Protein AF-A0A515KP03-F1 (afdb_monomer_lite)

Secondary structure (DSSP, 8-state):
--S--------S--HHHHHHHHTTTS--S-TTS--PPPP-HHHHHHHHHHHHHHHH-S-TT-HHHHHHHHHHHHHHHHHHHHTTGGG---HHHHHHHHHHHH-TTS-HHHHHHHHHHHHHS--PPPHHHHHHHHT--HHHHHHTT--SS--SSS-HHHHHHHHHHHHHHHHHHHHHHHHHHS----HHHHHHHHHHT-HHHHTTS-HHHHHHHHHHHHHHTT-

Sequence (223 aa):
MSDASRQAWVSPLDPRVIRARKRIRNRHRGRDGSALPPFDRVYVRLCEIETVLRDHAPFVSDDIISKRVAKVVAHHYRILAAKKYLGITDTLSALAGWCGRWTPNLSMDCVRSIAVDCDRVPVDYSDDKVADELRLTYEVRTRLGIKCIGACDMTKADRLEQSAIKKKARDRDYAEKQRRKKEQLSRADYLKKVASLKPWIDEGISERTWRRRKRNAKILAAG

Foldseek 3Di:
DDPPPPPPPPPPLPLVVLVVVVVPPPDQADPVRDGDPDDDLLSNVLSVLVLLLVVCPVVAPDPQLLLLLLLSNLLSLVVCLVVCHPVRPASLVNSVSVCVPRHVVDDSVSSVVSNVVCVVDPDDDQLQNSQVSSQAAPVNCVVSVPDSHHHPPDDPVVVVVVVVVVVVVVVVVVVVVVVVVPDPQDPVRVVVVVCVVCVCVVVVHDPVVVVVVVVVVVVVVVD

Radius of gyration: 29.34 Å; chains: 1; bounding box: 57×41×91 Å

pLDDT: mean 81.49, std 18.23, range [29.08, 97.44]

Structure (mmCIF, N/CA/C/O backbone):
data_AF-A0A515KP03-F1
#
_entry.id   AF-A0A515KP03-F1
#
loop_
_atom_site.group_PDB
_atom_site.id
_atom_site.type_symbol
_atom_site.label_atom_id
_atom_site.label_alt_id
_atom_site.label_comp_id
_atom_site.label_asym_id
_atom_site.label_entity_id
_atom_site.label_seq_id
_atom_site.pdbx_PDB_ins_code
_atom_site.Cartn_x
_atom_site.Cartn_y
_atom_site.Cartn_z
_atom_site.occupancy
_atom_site.B_iso_or_equiv
_atom_site.auth_seq_id
_atom_site.auth_comp_id
_atom_site.auth_asym_id
_atom_site.auth_atom_id
_atom_site.pdbx_PDB_model_num
ATOM 1 N N . MET A 1 1 ? 10.624 -26.343 -30.292 1.00 35.94 1 MET A N 1
ATOM 2 C CA . MET A 1 1 ? 11.240 -25.271 -29.478 1.00 35.94 1 MET A CA 1
ATOM 3 C C . MET A 1 1 ? 11.098 -25.679 -28.025 1.00 35.94 1 MET A C 1
ATOM 5 O O . MET A 1 1 ? 9.994 -25.995 -27.607 1.00 35.94 1 MET A O 1
ATOM 9 N N . SER A 1 2 ? 12.229 -25.848 -27.350 1.00 31.70 2 SER A N 1
ATOM 10 C CA . SER A 1 2 ? 12.399 -26.611 -26.112 1.00 31.70 2 SER A CA 1
ATOM 11 C C . SER A 1 2 ? 11.760 -25.960 -24.881 1.00 31.70 2 SER A C 1
ATOM 13 O O . SER A 1 2 ? 11.824 -24.750 -24.676 1.00 31.70 2 SER A O 1
ATOM 15 N N . ASP A 1 3 ? 11.187 -26.824 -24.046 1.00 32.81 3 ASP A N 1
ATOM 16 C CA . ASP A 1 3 ? 10.506 -26.593 -22.767 1.00 32.81 3 ASP A CA 1
ATOM 17 C C . ASP A 1 3 ? 11.497 -26.242 -21.630 1.00 32.81 3 ASP A C 1
ATOM 19 O O . ASP A 1 3 ? 11.529 -26.871 -20.577 1.00 32.81 3 ASP A O 1
ATOM 23 N N . ALA A 1 4 ? 12.381 -25.266 -21.876 1.00 29.08 4 ALA A N 1
ATOM 24 C CA . ALA A 1 4 ? 13.504 -24.922 -20.993 1.00 29.08 4 ALA A CA 1
ATOM 25 C C . ALA A 1 4 ? 13.402 -23.525 -20.342 1.00 29.08 4 ALA A C 1
ATOM 27 O O . ALA A 1 4 ? 14.245 -23.164 -19.524 1.00 29.08 4 ALA A O 1
ATOM 28 N N . SER A 1 5 ? 12.361 -22.740 -20.638 1.00 35.03 5 SER A N 1
ATOM 29 C CA . SER A 1 5 ? 12.236 -21.347 -20.157 1.00 35.03 5 SER A CA 1
ATOM 30 C C . SER A 1 5 ? 11.416 -21.187 -18.869 1.00 35.03 5 SER A C 1
ATOM 32 O O . SER A 1 5 ? 11.191 -20.069 -18.414 1.00 35.03 5 SER A O 1
ATOM 34 N N . ARG A 1 6 ? 10.947 -22.285 -18.263 1.00 32.81 6 ARG A N 1
ATOM 35 C CA . ARG A 1 6 ? 10.162 -22.282 -17.014 1.00 32.81 6 ARG A CA 1
ATOM 36 C C . ARG A 1 6 ? 11.010 -22.643 -15.793 1.00 32.81 6 ARG A C 1
ATOM 38 O O . ARG A 1 6 ? 10.551 -23.377 -14.920 1.00 32.81 6 ARG A O 1
ATOM 45 N N . GLN A 1 7 ? 12.232 -22.121 -15.685 1.00 31.34 7 GLN A N 1
ATOM 46 C CA . GLN A 1 7 ? 12.851 -22.039 -14.361 1.00 31.34 7 GLN A CA 1
ATOM 47 C C . GLN A 1 7 ? 11.981 -21.106 -13.521 1.00 31.34 7 GLN A C 1
ATOM 49 O O . GLN A 1 7 ? 11.961 -19.892 -13.706 1.00 31.34 7 GLN A O 1
ATOM 54 N N . ALA A 1 8 ? 11.159 -21.726 -12.675 1.00 35.09 8 ALA A N 1
ATOM 55 C CA . ALA A 1 8 ? 10.182 -21.072 -11.836 1.00 35.09 8 ALA A CA 1
ATOM 56 C C . ALA A 1 8 ? 10.907 -20.101 -10.906 1.00 35.09 8 ALA A C 1
ATOM 58 O O . ALA A 1 8 ? 11.424 -20.490 -9.860 1.00 35.09 8 ALA A O 1
ATOM 59 N N . TRP A 1 9 ? 10.930 -18.823 -11.279 1.00 38.09 9 TRP A N 1
ATOM 60 C CA . TRP A 1 9 ? 11.196 -17.766 -10.322 1.00 38.09 9 TRP A CA 1
ATOM 61 C C . TRP A 1 9 ? 10.080 -17.829 -9.276 1.00 38.09 9 TRP A C 1
ATOM 63 O O . TRP A 1 9 ? 8.955 -17.362 -9.484 1.00 38.09 9 TRP A O 1
ATOM 73 N N . VAL A 1 10 ? 10.366 -18.498 -8.158 1.00 42.34 10 VAL A N 1
ATOM 74 C CA . VAL A 1 10 ? 9.519 -18.468 -6.973 1.00 42.34 10 VAL A CA 1
ATOM 75 C C . VAL A 1 10 ? 9.629 -17.050 -6.455 1.00 42.34 10 VAL A C 1
ATOM 77 O O . VAL A 1 10 ? 10.638 -16.686 -5.854 1.00 42.34 10 VAL A O 1
ATOM 80 N N . SER A 1 11 ? 8.613 -16.232 -6.740 1.00 45.31 11 SER A N 1
ATOM 81 C CA . SER A 1 11 ? 8.574 -14.878 -6.201 1.00 45.31 11 SER A CA 1
ATOM 82 C C . SER A 1 11 ? 8.818 -14.957 -4.694 1.00 45.31 11 SER A C 1
ATOM 84 O O . SER A 1 11 ? 8.045 -15.628 -4.002 1.00 45.31 11 SER A O 1
ATOM 86 N N . PRO A 1 12 ? 9.829 -14.256 -4.149 1.00 46.09 12 PRO A N 1
ATOM 87 C CA . PRO A 1 12 ? 10.000 -14.134 -2.705 1.00 46.09 12 PRO A CA 1
ATOM 88 C C . PRO A 1 12 ? 8.819 -13.375 -2.051 1.00 46.09 12 PRO A C 1
ATOM 90 O O . PRO A 1 12 ? 8.793 -13.155 -0.836 1.00 46.09 12 PRO A O 1
ATOM 93 N N . LEU A 1 13 ? 7.828 -12.959 -2.853 1.00 54.72 13 LEU A N 1
ATOM 94 C CA . LEU A 1 13 ? 6.611 -12.238 -2.502 1.00 54.72 13 LEU A CA 1
ATOM 95 C C . LEU A 1 13 ? 5.389 -13.184 -2.542 1.00 54.72 13 LEU A C 1
ATOM 97 O O . LEU A 1 13 ? 4.469 -13.015 -3.338 1.00 54.72 13 LEU A O 1
ATOM 101 N N . ASP A 1 14 ? 5.351 -14.215 -1.690 1.00 50.22 14 ASP A N 1
ATOM 102 C CA . ASP A 1 14 ? 4.166 -15.084 -1.572 1.00 50.22 14 ASP A CA 1
ATOM 103 C C . ASP A 1 14 ? 2.938 -14.276 -1.055 1.00 50.22 14 ASP A C 1
ATOM 105 O O . ASP A 1 14 ? 2.978 -13.715 0.046 1.00 50.22 14 ASP A O 1
ATOM 109 N N . PRO A 1 15 ? 1.796 -14.240 -1.775 1.00 44.56 15 PRO A N 1
ATOM 110 C CA . PRO A 1 15 ? 0.541 -13.612 -1.331 1.00 44.56 15 PRO A CA 1
ATOM 111 C C . PRO A 1 15 ? 0.035 -14.052 0.052 1.00 44.56 15 PRO A C 1
ATOM 113 O O . PRO A 1 15 ? -0.659 -13.289 0.739 1.00 44.56 15 PRO A O 1
ATOM 116 N N . ARG A 1 16 ? 0.366 -15.273 0.485 1.00 40.50 16 ARG A N 1
ATOM 117 C CA . ARG A 1 16 ? 0.063 -15.792 1.829 1.00 40.50 16 ARG A CA 1
ATOM 118 C C . ARG A 1 16 ? 0.966 -15.148 2.879 1.00 40.50 16 ARG A C 1
ATOM 120 O O . ARG A 1 16 ? 0.472 -14.748 3.936 1.00 40.50 16 ARG A O 1
ATOM 127 N N . VAL A 1 17 ? 2.242 -14.943 2.555 1.00 46.56 17 VAL A N 1
ATOM 128 C CA . VAL A 1 17 ? 3.198 -14.172 3.361 1.00 46.56 17 VAL A CA 1
ATOM 129 C C . VAL A 1 17 ? 2.772 -12.703 3.439 1.00 46.56 17 VAL A C 1
ATOM 131 O O . VAL A 1 17 ? 2.823 -12.122 4.515 1.00 46.56 17 VAL A O 1
ATOM 134 N N . ILE A 1 18 ? 2.221 -12.121 2.371 1.00 46.53 18 ILE A N 1
ATOM 135 C CA . ILE A 1 18 ? 1.708 -10.737 2.348 1.00 46.53 18 ILE A CA 1
ATOM 136 C C . ILE A 1 18 ? 0.505 -10.558 3.286 1.00 46.53 18 ILE A C 1
ATOM 138 O O . ILE A 1 18 ? 0.475 -9.620 4.085 1.00 46.53 18 ILE A O 1
ATOM 142 N N . ARG A 1 19 ? -0.486 -11.462 3.252 1.00 43.59 19 ARG A N 1
ATOM 143 C CA . ARG A 1 19 ? -1.637 -11.422 4.181 1.00 43.59 19 ARG A CA 1
ATOM 144 C C . ARG A 1 19 ? -1.234 -11.705 5.629 1.00 43.59 19 ARG A C 1
ATOM 146 O O . ARG A 1 19 ? -1.766 -11.063 6.538 1.00 43.59 19 ARG A O 1
ATOM 153 N N . ALA A 1 20 ? -0.285 -12.617 5.847 1.00 41.62 20 ALA A N 1
ATOM 154 C CA . ALA A 1 20 ? 0.304 -12.855 7.160 1.00 41.62 20 ALA A CA 1
ATOM 155 C C . ALA A 1 20 ? 1.046 -11.607 7.666 1.00 41.62 20 ALA A C 1
ATOM 157 O O . ALA A 1 20 ? 0.824 -11.211 8.807 1.00 41.62 20 ALA A O 1
ATOM 158 N N . ARG A 1 21 ? 1.815 -10.929 6.797 1.00 44.72 21 ARG A N 1
ATOM 159 C CA . ARG A 1 21 ? 2.582 -9.711 7.097 1.00 44.72 21 ARG A CA 1
ATOM 160 C C . ARG A 1 21 ? 1.726 -8.458 7.290 1.00 44.72 21 ARG A C 1
ATOM 162 O O . ARG A 1 21 ? 1.992 -7.685 8.201 1.00 44.72 21 ARG A O 1
ATOM 169 N N . LYS A 1 22 ? 0.604 -8.313 6.575 1.00 45.50 22 LYS A N 1
ATOM 170 C CA . LYS A 1 22 ? -0.401 -7.248 6.804 1.00 45.50 22 LYS A CA 1
ATOM 171 C C . LYS A 1 22 ? -1.068 -7.314 8.194 1.00 45.50 22 LYS A C 1
ATOM 173 O O . LYS A 1 22 ? -1.607 -6.305 8.649 1.00 45.50 22 LYS A O 1
ATOM 178 N N . ARG A 1 23 ? -1.041 -8.469 8.881 1.00 42.66 23 ARG A N 1
ATOM 179 C CA . ARG A 1 23 ? -1.476 -8.630 10.291 1.00 42.66 23 ARG A CA 1
ATOM 180 C C . ARG A 1 23 ? -0.365 -8.312 11.311 1.00 42.66 23 ARG A C 1
ATOM 182 O O . ARG A 1 23 ? -0.656 -8.185 12.500 1.00 42.66 23 ARG A O 1
ATOM 189 N N . ILE A 1 24 ? 0.881 -8.136 10.868 1.00 43.97 24 ILE A N 1
ATOM 190 C CA . ILE A 1 24 ? 2.062 -7.820 11.684 1.00 43.97 24 ILE A CA 1
ATOM 191 C C . ILE A 1 24 ? 2.188 -6.303 11.846 1.00 43.97 24 ILE A C 1
ATOM 193 O O . ILE A 1 24 ? 3.115 -5.673 11.355 1.00 43.97 24 ILE A O 1
ATOM 197 N N . ARG A 1 25 ? 1.253 -5.682 12.559 1.00 44.66 25 ARG A N 1
ATOM 198 C CA . ARG A 1 25 ? 1.641 -4.485 13.320 1.00 44.66 25 ARG A CA 1
ATOM 199 C C . ARG A 1 25 ? 2.193 -4.878 14.699 1.00 44.66 25 ARG A C 1
ATOM 201 O O . ARG A 1 25 ? 2.933 -4.109 15.286 1.00 44.66 25 ARG A O 1
ATOM 208 N N . ASN A 1 26 ? 1.879 -6.099 15.167 1.00 40.72 26 ASN A N 1
ATOM 209 C CA . ASN A 1 26 ? 2.090 -6.542 16.554 1.00 40.72 26 ASN A CA 1
ATOM 210 C C . ASN A 1 26 ? 2.658 -7.982 16.711 1.00 40.72 26 ASN A C 1
ATOM 212 O O . ASN A 1 26 ? 2.584 -8.528 17.808 1.00 40.72 26 ASN A O 1
ATOM 216 N N . ARG A 1 27 ? 3.170 -8.657 15.663 1.00 48.47 27 ARG A N 1
ATOM 217 C CA . ARG A 1 27 ? 3.703 -10.038 15.791 1.00 48.47 27 ARG A CA 1
ATOM 218 C C . ARG A 1 27 ? 5.212 -10.089 15.562 1.00 48.47 27 ARG A C 1
ATOM 220 O O . ARG A 1 27 ? 5.662 -10.003 14.434 1.00 48.47 27 ARG A O 1
ATOM 227 N N . HIS A 1 28 ? 5.979 -10.305 16.624 1.00 48.88 28 HIS A N 1
ATOM 228 C CA . HIS A 1 28 ? 7.442 -10.416 16.560 1.00 48.88 28 HIS A CA 1
ATOM 229 C C . HIS A 1 28 ? 7.940 -11.788 16.058 1.00 48.88 28 HIS A C 1
ATOM 231 O O . HIS A 1 28 ? 9.140 -11.969 15.887 1.00 48.88 28 HIS A O 1
ATOM 237 N N . ARG A 1 29 ? 7.044 -12.765 15.830 1.00 51.94 29 ARG A N 1
ATOM 238 C CA . ARG A 1 29 ? 7.405 -14.138 15.436 1.00 51.94 29 ARG A CA 1
ATOM 239 C C . ARG A 1 29 ? 6.440 -14.750 14.420 1.00 51.94 29 ARG A C 1
ATOM 241 O O . ARG A 1 29 ? 5.227 -14.517 14.482 1.00 51.94 29 ARG A O 1
ATOM 248 N N . GLY A 1 30 ? 7.012 -15.519 13.493 1.00 54.03 30 GLY A N 1
ATOM 249 C CA . GLY A 1 30 ? 6.340 -16.373 12.519 1.00 54.03 30 GLY A CA 1
ATOM 250 C C . GLY A 1 30 ? 5.578 -17.517 13.182 1.00 54.03 30 GLY A C 1
ATOM 251 O O . GLY A 1 30 ? 5.639 -17.715 14.394 1.00 54.03 30 GLY A O 1
ATOM 252 N N . ARG A 1 31 ? 4.816 -18.271 12.383 1.00 54.59 31 ARG A N 1
ATOM 253 C CA . ARG A 1 31 ? 4.053 -19.440 12.865 1.00 54.59 31 ARG A CA 1
ATOM 254 C C . ARG A 1 31 ? 4.970 -20.582 13.329 1.00 54.59 31 ARG A C 1
ATOM 256 O O . ARG A 1 31 ? 4.569 -21.385 14.154 1.00 54.59 31 ARG A O 1
ATOM 263 N N . ASP A 1 32 ? 6.179 -20.594 12.792 1.00 61.59 32 ASP A N 1
ATOM 264 C CA . ASP A 1 32 ? 7.335 -21.446 13.070 1.00 61.59 32 ASP A CA 1
ATOM 265 C C . ASP A 1 32 ? 8.271 -20.861 14.149 1.00 61.59 32 ASP A C 1
ATOM 267 O O . ASP A 1 32 ? 9.318 -21.427 14.435 1.00 61.59 32 ASP A O 1
ATOM 271 N N . GLY A 1 33 ? 7.933 -19.706 14.734 1.00 58.56 33 GLY A N 1
ATOM 272 C CA . GLY A 1 33 ? 8.787 -19.020 15.702 1.00 58.56 33 GLY A CA 1
ATOM 273 C C . GLY A 1 33 ? 9.947 -18.226 15.091 1.00 58.56 33 GLY A C 1
ATOM 274 O O . GLY A 1 33 ? 10.646 -17.547 15.847 1.00 58.56 33 GLY A O 1
ATOM 275 N N . SER A 1 34 ? 10.124 -18.236 13.762 1.00 61.06 34 SER A N 1
ATOM 276 C CA . SER A 1 34 ? 11.175 -17.461 13.093 1.00 61.06 34 SER A CA 1
ATOM 277 C C . SER A 1 34 ? 10.939 -15.955 13.242 1.00 61.06 34 SER A C 1
ATOM 279 O O . SER A 1 34 ? 9.799 -15.481 13.341 1.00 61.06 34 SER A O 1
ATOM 281 N N . ALA A 1 35 ? 12.021 -15.174 13.292 1.00 57.31 35 ALA A N 1
ATOM 282 C CA . ALA A 1 35 ? 11.922 -13.721 13.278 1.00 57.31 35 ALA A CA 1
ATOM 283 C C . ALA A 1 35 ? 11.345 -13.285 11.925 1.00 57.31 35 ALA A C 1
ATOM 285 O O . ALA A 1 35 ? 11.949 -13.502 10.875 1.00 57.31 35 ALA A O 1
ATOM 286 N N . LEU A 1 36 ? 10.153 -12.683 11.937 1.00 57.75 36 LEU A N 1
ATOM 287 C CA . LEU A 1 36 ? 9.602 -12.098 10.719 1.00 57.75 36 LEU A CA 1
ATOM 288 C C . LEU A 1 36 ? 10.449 -10.873 10.364 1.00 57.75 36 LEU A C 1
ATOM 290 O O . LEU A 1 36 ? 10.777 -10.095 11.264 1.00 57.75 36 LEU A O 1
ATOM 294 N N . PRO A 1 37 ? 10.802 -10.676 9.083 1.00 58.50 37 PRO A N 1
ATOM 295 C CA . PRO A 1 37 ? 11.562 -9.501 8.699 1.00 58.50 37 PRO A CA 1
ATOM 296 C C . PRO A 1 37 ? 10.773 -8.235 9.066 1.00 58.50 37 PRO A C 1
ATOM 298 O O . PRO A 1 37 ? 9.534 -8.244 9.005 1.00 58.50 37 PRO A O 1
ATOM 301 N N . PRO A 1 38 ? 11.471 -7.155 9.465 1.00 67.50 38 PRO A N 1
ATOM 302 C CA 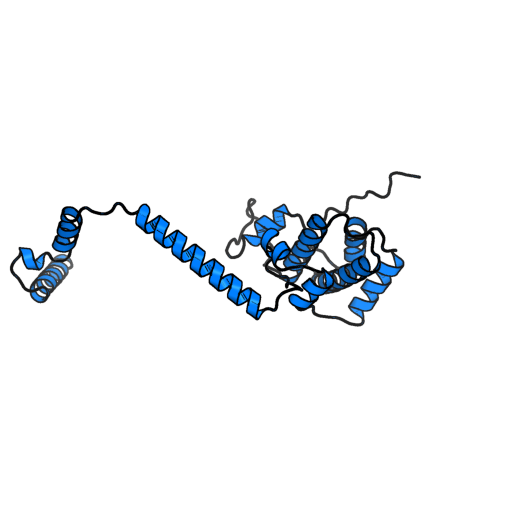. PRO A 1 38 ? 10.832 -5.920 9.892 1.00 67.50 38 PRO A CA 1
ATOM 303 C C . PRO A 1 38 ? 9.932 -5.373 8.784 1.00 67.50 38 PRO A C 1
ATOM 305 O O . PRO A 1 38 ? 10.176 -5.595 7.592 1.00 67.50 38 PRO A O 1
ATOM 308 N N . PHE A 1 39 ? 8.875 -4.663 9.191 1.00 73.00 39 PHE A N 1
ATOM 309 C CA . PHE A 1 39 ? 7.971 -3.999 8.260 1.00 73.00 39 PHE A CA 1
ATOM 310 C C . PHE A 1 39 ? 8.771 -3.062 7.350 1.00 73.00 39 PHE A C 1
ATOM 312 O O . PHE A 1 39 ? 9.342 -2.077 7.813 1.00 73.00 39 PHE A O 1
ATOM 319 N N . ASP A 1 40 ? 8.773 -3.359 6.054 1.00 83.88 40 ASP A N 1
ATOM 320 C CA . ASP A 1 40 ? 9.339 -2.491 5.032 1.00 83.88 40 ASP A CA 1
ATOM 321 C C . ASP A 1 40 ? 8.226 -2.065 4.069 1.00 83.88 40 ASP A C 1
ATOM 323 O O . ASP A 1 40 ? 7.560 -2.886 3.428 1.00 83.88 40 ASP A O 1
ATOM 327 N N . ARG A 1 41 ? 7.997 -0.752 3.987 1.00 86.38 41 ARG A N 1
ATOM 328 C CA . ARG A 1 41 ? 6.941 -0.172 3.152 1.00 86.38 41 ARG A CA 1
ATOM 329 C C . ARG A 1 41 ? 7.165 -0.443 1.663 1.00 86.38 41 ARG A C 1
ATOM 331 O O . ARG A 1 41 ? 6.187 -0.659 0.955 1.00 86.38 41 ARG A O 1
ATOM 338 N N . VAL A 1 42 ? 8.413 -0.438 1.193 1.00 90.25 42 VAL A N 1
ATOM 339 C CA . VAL A 1 42 ? 8.774 -0.682 -0.214 1.00 90.25 42 VAL A CA 1
ATOM 340 C C . VAL A 1 42 ? 8.435 -2.122 -0.581 1.00 90.25 42 VAL A C 1
ATOM 342 O O . VAL A 1 42 ? 7.780 -2.359 -1.595 1.00 90.25 42 VAL A O 1
ATOM 345 N N . TYR A 1 43 ? 8.768 -3.068 0.301 1.00 87.38 43 TYR A N 1
ATOM 346 C CA . TYR A 1 43 ? 8.366 -4.466 0.146 1.00 87.38 43 TYR A CA 1
ATOM 347 C C . TYR A 1 43 ? 6.840 -4.621 0.090 1.00 87.38 43 TYR A C 1
ATOM 349 O O . TYR A 1 43 ? 6.307 -5.268 -0.812 1.00 87.38 43 TYR A O 1
ATOM 357 N N . VAL A 1 44 ? 6.111 -4.001 1.027 1.00 87.94 44 VAL A N 1
ATOM 358 C CA . VAL A 1 44 ? 4.640 -4.073 1.050 1.00 8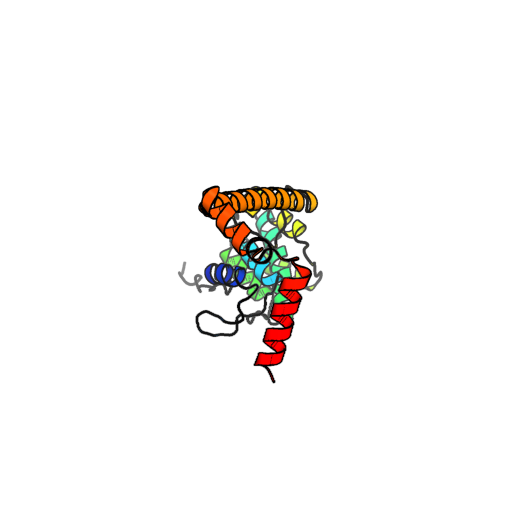7.94 44 VAL A CA 1
ATOM 359 C C . VAL A 1 44 ? 4.026 -3.447 -0.203 1.00 87.94 44 VAL A C 1
ATOM 361 O O . VAL A 1 44 ? 3.065 -4.000 -0.732 1.00 87.94 44 VAL A O 1
ATOM 364 N N . ARG A 1 45 ? 4.580 -2.344 -0.716 1.00 92.06 45 ARG A N 1
ATOM 365 C CA . ARG A 1 45 ? 4.127 -1.743 -1.976 1.00 92.06 45 ARG A CA 1
ATOM 366 C C . ARG A 1 45 ? 4.332 -2.677 -3.167 1.00 92.06 45 ARG A C 1
ATOM 368 O O . ARG A 1 45 ? 3.378 -2.857 -3.910 1.00 92.06 45 ARG A O 1
ATOM 375 N N . LEU A 1 46 ? 5.489 -3.331 -3.316 1.00 91.75 46 LEU A N 1
ATOM 376 C CA . LEU A 1 46 ? 5.706 -4.335 -4.377 1.00 91.75 46 LEU A CA 1
ATOM 377 C C . LEU A 1 46 ? 4.653 -5.447 -4.335 1.00 91.75 46 LEU A C 1
ATOM 379 O O . LEU A 1 46 ? 4.060 -5.808 -5.346 1.00 91.75 46 LEU A O 1
ATOM 383 N N . CYS A 1 47 ? 4.357 -5.930 -3.135 1.00 89.12 47 CYS A N 1
ATOM 384 C CA . CYS A 1 47 ? 3.328 -6.934 -2.902 1.00 89.12 47 CYS A CA 1
ATOM 385 C C . CYS A 1 47 ? 1.916 -6.451 -3.288 1.00 89.12 47 CYS A C 1
ATOM 387 O O . CYS A 1 47 ? 1.087 -7.221 -3.781 1.00 89.12 47 CYS A O 1
ATOM 389 N N . GLU A 1 48 ? 1.612 -5.177 -3.033 1.00 92.56 48 GLU A N 1
ATOM 390 C CA . GLU A 1 48 ? 0.351 -4.557 -3.441 1.00 92.56 48 GLU A CA 1
ATOM 391 C C . GLU A 1 48 ? 0.296 -4.323 -4.956 1.00 92.56 48 GLU A C 1
ATOM 393 O O . GLU A 1 48 ? -0.743 -4.618 -5.537 1.00 92.56 48 GLU A O 1
ATOM 398 N N . ILE A 1 49 ? 1.399 -3.924 -5.602 1.00 93.19 49 ILE A N 1
ATOM 399 C CA . ILE A 1 49 ? 1.522 -3.843 -7.069 1.00 93.19 49 ILE A CA 1
ATOM 400 C C . ILE A 1 49 ? 1.181 -5.201 -7.696 1.00 93.19 49 ILE A C 1
ATOM 402 O O . ILE A 1 49 ? 0.288 -5.283 -8.533 1.00 93.19 49 ILE A O 1
ATOM 406 N N . GLU A 1 50 ? 1.803 -6.291 -7.238 1.00 91.25 50 GLU A N 1
ATOM 407 C CA . GLU A 1 50 ? 1.486 -7.640 -7.732 1.00 91.25 50 GLU A CA 1
ATOM 408 C C . GLU A 1 50 ? 0.022 -8.039 -7.492 1.00 91.25 50 GLU A C 1
ATOM 410 O O . GLU A 1 50 ? -0.565 -8.800 -8.261 1.00 91.25 50 GLU A O 1
ATOM 415 N N . THR A 1 51 ? -0.586 -7.550 -6.407 1.00 90.94 51 THR A N 1
ATOM 416 C CA . THR A 1 51 ? -2.006 -7.797 -6.124 1.00 90.94 51 THR A CA 1
ATOM 417 C C . THR A 1 51 ? -2.899 -7.084 -7.138 1.00 90.94 51 THR A C 1
ATOM 419 O O . THR A 1 51 ? -3.848 -7.699 -7.616 1.00 90.94 51 THR A O 1
ATOM 422 N N . VAL A 1 52 ? -2.576 -5.836 -7.492 1.00 90.38 52 VAL A N 1
ATOM 423 C CA . VAL A 1 52 ? -3.271 -5.070 -8.542 1.00 90.38 52 VAL A CA 1
ATOM 424 C C . VAL A 1 52 ? -3.128 -5.760 -9.895 1.00 90.38 52 VAL A C 1
ATOM 426 O O . VAL A 1 52 ? -4.124 -6.012 -10.563 1.00 90.38 52 VAL A O 1
ATOM 429 N N . LEU A 1 53 ? -1.910 -6.149 -10.275 1.00 88.31 53 LEU A N 1
ATOM 430 C CA . LEU A 1 53 ? -1.668 -6.803 -11.564 1.00 88.31 53 LEU A CA 1
ATOM 431 C C . LEU A 1 53 ? -2.388 -8.148 -11.691 1.00 88.31 53 LEU A C 1
ATOM 433 O O . LEU A 1 53 ? -2.848 -8.496 -12.774 1.00 88.31 53 LEU A O 1
ATOM 437 N N . ARG A 1 54 ? -2.530 -8.895 -10.589 1.00 87.62 54 ARG A N 1
ATOM 438 C CA . ARG A 1 54 ? -3.306 -10.142 -10.574 1.00 87.62 54 ARG A CA 1
ATOM 439 C C . ARG A 1 54 ? -4.798 -9.909 -10.812 1.00 87.62 54 ARG A C 1
ATOM 441 O O . ARG A 1 54 ? -5.423 -10.737 -11.459 1.00 87.62 54 ARG A O 1
ATOM 448 N N . ASP A 1 55 ? -5.351 -8.831 -10.263 1.00 86.25 55 ASP A N 1
ATOM 449 C CA . ASP A 1 55 ? -6.763 -8.458 -10.427 1.00 86.25 55 ASP A CA 1
ATOM 450 C C . ASP A 1 55 ? -7.061 -7.946 -11.841 1.00 86.25 55 ASP A C 1
ATOM 452 O O . ASP A 1 55 ? -8.136 -8.187 -12.376 1.00 86.25 55 ASP A O 1
ATOM 456 N N . HIS A 1 56 ? -6.090 -7.279 -12.462 1.00 78.88 56 HIS A N 1
ATOM 457 C CA . HIS A 1 56 ? -6.227 -6.723 -13.802 1.00 78.88 56 HIS A CA 1
ATOM 458 C C . HIS A 1 56 ? -5.867 -7.701 -14.937 1.00 78.88 56 HIS A C 1
ATOM 460 O O . HIS A 1 56 ? -6.049 -7.364 -16.103 1.00 78.88 56 HIS A O 1
ATOM 466 N N . ALA A 1 57 ? -5.363 -8.904 -14.638 1.00 68.62 57 ALA A N 1
ATOM 467 C CA . ALA A 1 57 ? -4.920 -9.866 -15.646 1.00 68.62 57 ALA A CA 1
ATOM 468 C C . ALA A 1 57 ? -6.061 -10.329 -16.594 1.00 68.62 57 ALA A C 1
ATOM 470 O O . ALA A 1 57 ? -7.122 -10.714 -16.101 1.00 68.62 57 ALA A O 1
ATOM 471 N N . PRO A 1 58 ? -5.837 -10.364 -17.928 1.00 59.12 58 PRO A N 1
ATOM 472 C CA . PRO A 1 58 ? -4.575 -10.087 -18.615 1.00 59.12 58 PRO A CA 1
ATOM 473 C C . PRO A 1 58 ? -4.469 -8.603 -19.022 1.00 59.12 58 PRO A C 1
ATOM 475 O O . PRO A 1 58 ? -4.810 -8.226 -20.135 1.00 59.12 58 PRO A O 1
ATOM 478 N N . PHE A 1 59 ? -3.962 -7.747 -18.129 1.00 52.81 59 PHE A N 1
ATOM 479 C CA . PHE A 1 59 ? -3.825 -6.300 -18.356 1.00 52.81 59 PHE A CA 1
ATOM 480 C C . PHE A 1 59 ? -2.688 -5.931 -19.315 1.00 52.81 59 PHE A C 1
ATOM 482 O O . PHE A 1 59 ? -2.558 -4.782 -19.724 1.00 52.81 59 PHE A O 1
ATOM 489 N N . VAL A 1 60 ? -1.789 -6.871 -19.600 1.00 58.03 60 VAL A N 1
ATOM 490 C CA . VAL A 1 60 ? -0.422 -6.539 -20.006 1.00 58.03 60 VAL A CA 1
ATOM 491 C C . VAL A 1 60 ? -0.150 -6.958 -21.449 1.00 58.03 60 VAL A C 1
ATOM 493 O O . VAL A 1 60 ? 0.798 -7.678 -21.742 1.00 58.03 60 VAL A O 1
ATOM 496 N N . SER A 1 61 ? -1.024 -6.523 -22.358 1.00 61.53 61 SER A N 1
ATOM 497 C CA . SER A 1 61 ? -0.721 -6.471 -23.795 1.00 61.53 61 SER A CA 1
ATOM 498 C C . SER A 1 61 ? -0.279 -5.073 -24.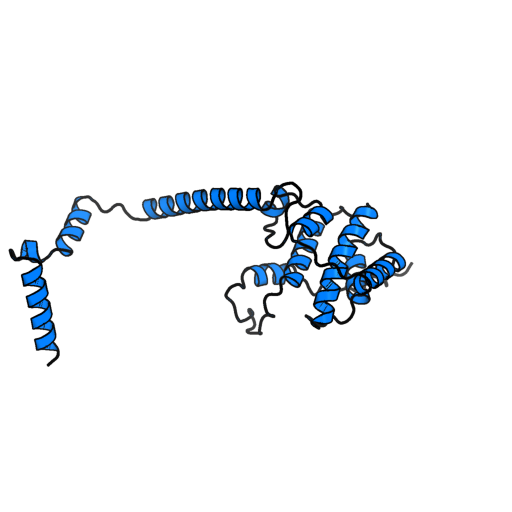249 1.00 61.53 61 SER A C 1
ATOM 500 O O . SER A 1 61 ? 0.144 -4.917 -25.387 1.00 61.53 61 SER A O 1
ATOM 502 N N . ASP A 1 62 ? -0.393 -4.053 -23.388 1.00 78.00 62 ASP A N 1
ATOM 503 C CA . ASP A 1 62 ? 0.032 -2.682 -23.686 1.00 78.00 62 ASP A CA 1
ATOM 504 C C . ASP A 1 62 ? 1.457 -2.433 -23.171 1.00 78.00 62 ASP A C 1
ATOM 506 O O . ASP A 1 62 ? 1.713 -2.340 -21.961 1.00 78.00 62 ASP A O 1
ATOM 510 N N . ASP A 1 63 ? 2.394 -2.293 -24.104 1.00 81.00 63 ASP A N 1
ATOM 511 C CA . ASP A 1 63 ? 3.801 -1.996 -23.838 1.00 81.00 63 ASP A CA 1
ATOM 512 C C . ASP A 1 63 ? 4.002 -0.706 -23.035 1.00 81.00 63 ASP A C 1
ATOM 514 O O . ASP A 1 63 ? 4.938 -0.622 -22.235 1.00 81.00 63 ASP A O 1
ATOM 518 N N . ILE A 1 64 ? 3.140 0.303 -23.192 1.00 85.50 64 ILE A N 1
ATOM 519 C CA . ILE A 1 64 ? 3.270 1.577 -22.476 1.00 85.50 64 ILE A CA 1
ATOM 520 C C . ILE A 1 64 ? 2.996 1.363 -20.989 1.00 85.50 64 ILE A C 1
ATOM 522 O O . ILE A 1 64 ? 3.800 1.770 -20.147 1.00 85.50 64 ILE A O 1
ATOM 526 N N . ILE A 1 65 ? 1.887 0.701 -20.652 1.00 86.81 65 ILE A N 1
ATOM 527 C CA . ILE A 1 65 ? 1.534 0.402 -19.257 1.00 86.81 65 ILE A CA 1
ATOM 528 C C . ILE A 1 65 ? 2.593 -0.515 -18.642 1.00 86.81 65 ILE A C 1
ATOM 530 O O . ILE A 1 65 ? 3.077 -0.254 -17.541 1.00 86.81 65 ILE A O 1
ATOM 534 N N . SER A 1 66 ? 3.025 -1.529 -19.390 1.00 89.88 66 SER A N 1
ATOM 535 C CA . SER A 1 66 ? 4.071 -2.465 -18.974 1.00 89.88 66 SER A CA 1
ATOM 536 C C . SER A 1 66 ? 5.357 -1.737 -18.578 1.00 89.88 66 SER A C 1
ATOM 538 O O . SER A 1 66 ? 5.873 -1.940 -17.479 1.00 89.88 66 SER A O 1
ATOM 540 N N . LYS A 1 67 ? 5.839 -0.816 -19.428 1.00 93.50 67 LYS A N 1
ATOM 541 C CA . LYS A 1 67 ? 7.033 0.002 -19.153 1.00 93.50 67 LYS A CA 1
ATOM 542 C C . LYS A 1 67 ? 6.846 0.903 -17.935 1.00 93.50 67 LYS A C 1
ATOM 544 O O . LYS A 1 67 ? 7.768 1.035 -17.132 1.00 93.50 67 LYS A O 1
ATOM 549 N N . ARG A 1 68 ? 5.675 1.530 -17.786 1.00 93.19 68 ARG A N 1
ATOM 550 C CA . ARG A 1 68 ? 5.358 2.411 -16.648 1.00 93.19 68 ARG A CA 1
ATOM 551 C C . ARG A 1 68 ? 5.414 1.652 -15.324 1.00 93.19 68 ARG A C 1
ATOM 553 O O . ARG A 1 68 ? 6.115 2.073 -14.405 1.00 93.19 68 ARG A O 1
ATOM 560 N N . VAL A 1 69 ? 4.764 0.491 -15.248 1.00 93.06 69 VAL A N 1
ATOM 561 C CA . VAL A 1 69 ? 4.770 -0.342 -14.037 1.00 93.06 69 VAL A CA 1
ATOM 562 C C . VAL A 1 69 ? 6.160 -0.921 -13.763 1.00 93.06 69 VAL A C 1
ATOM 564 O O . VAL A 1 69 ? 6.620 -0.870 -12.621 1.00 93.06 69 VAL A O 1
ATOM 567 N N . ALA A 1 70 ? 6.868 -1.399 -14.792 1.00 95.06 70 ALA A N 1
ATOM 568 C CA . ALA A 1 70 ? 8.231 -1.908 -14.647 1.00 95.06 70 ALA A CA 1
ATOM 569 C C . ALA A 1 70 ? 9.190 -0.842 -14.087 1.00 95.06 70 ALA A C 1
ATOM 571 O O . ALA A 1 70 ? 9.976 -1.148 -13.193 1.00 95.06 70 ALA A O 1
ATOM 572 N N . LYS A 1 71 ? 9.079 0.425 -14.519 1.00 96.44 71 LYS A N 1
ATOM 573 C CA . LYS A 1 71 ? 9.851 1.546 -13.947 1.00 96.44 71 LYS A CA 1
ATOM 574 C C . LYS A 1 71 ? 9.586 1.730 -12.456 1.00 96.44 71 LYS A C 1
ATOM 576 O O . LYS A 1 71 ? 10.528 1.823 -11.672 1.00 96.44 71 LYS A O 1
ATOM 581 N N . VAL A 1 72 ? 8.318 1.740 -12.039 1.00 96.25 72 VAL A N 1
ATOM 582 C CA . VAL A 1 72 ? 7.963 1.843 -10.613 1.00 96.25 72 VAL A CA 1
ATOM 583 C C . VAL A 1 72 ? 8.609 0.710 -9.821 1.00 96.25 72 VAL A C 1
ATOM 585 O O . VAL A 1 72 ? 9.248 0.954 -8.796 1.00 96.25 72 VAL A O 1
ATOM 588 N N . VAL A 1 73 ? 8.467 -0.525 -10.298 1.00 95.75 73 VAL A N 1
ATOM 589 C CA . VAL A 1 73 ? 9.001 -1.722 -9.639 1.00 95.75 73 VAL A CA 1
ATOM 590 C C . VAL A 1 73 ? 10.527 -1.690 -9.565 1.00 95.75 73 VAL A C 1
ATOM 592 O O . VAL A 1 73 ? 11.083 -1.984 -8.508 1.00 95.75 73 VAL A O 1
ATOM 595 N N . ALA A 1 74 ? 11.203 -1.250 -10.624 1.00 96.69 74 ALA A N 1
ATOM 596 C CA . ALA A 1 74 ? 12.654 -1.107 -10.669 1.00 96.69 74 ALA A CA 1
ATOM 597 C C . ALA A 1 74 ? 13.178 -0.159 -9.579 1.00 96.69 74 ALA A C 1
ATOM 599 O O . ALA A 1 74 ? 14.082 -0.524 -8.828 1.00 96.69 74 ALA A O 1
ATOM 600 N N . HIS A 1 75 ? 12.554 1.009 -9.391 1.00 96.62 75 HIS A N 1
ATOM 601 C CA . HIS A 1 75 ? 12.937 1.919 -8.305 1.00 96.62 75 HIS A CA 1
ATOM 602 C C . HIS A 1 75 ? 12.718 1.314 -6.912 1.00 96.62 75 HIS A C 1
ATOM 604 O O . HIS A 1 75 ? 13.519 1.557 -6.007 1.00 96.62 75 HIS A O 1
ATOM 610 N N . HIS A 1 76 ? 11.676 0.497 -6.731 1.00 94.94 76 HIS A N 1
ATOM 611 C CA . HIS A 1 76 ? 11.461 -0.224 -5.475 1.00 94.94 76 HIS A CA 1
ATOM 612 C C . HIS A 1 76 ? 12.533 -1.305 -5.266 1.00 94.94 76 HIS A C 1
ATOM 614 O O . HIS A 1 76 ? 13.084 -1.402 -4.168 1.00 94.94 76 HIS A O 1
ATOM 620 N N . TYR A 1 77 ? 12.885 -2.073 -6.302 1.00 93.81 77 TYR A N 1
ATOM 621 C CA . TYR A 1 77 ? 13.963 -3.060 -6.219 1.00 93.81 77 TYR A CA 1
ATOM 622 C C . TYR A 1 77 ? 15.316 -2.428 -5.931 1.00 93.81 77 TYR A C 1
ATOM 624 O O . TYR A 1 77 ? 16.020 -2.941 -5.070 1.00 93.81 77 TYR A O 1
ATOM 632 N N . ARG A 1 78 ? 15.635 -1.279 -6.530 1.00 94.75 78 ARG A N 1
ATOM 633 C CA . ARG A 1 78 ? 16.850 -0.517 -6.216 1.00 94.75 78 ARG A CA 1
ATOM 634 C C . ARG A 1 78 ? 16.945 -0.172 -4.729 1.00 94.75 78 ARG A C 1
ATOM 636 O O . ARG A 1 78 ? 17.992 -0.346 -4.109 1.00 94.75 78 ARG A O 1
ATOM 643 N N . ILE A 1 79 ? 15.842 0.283 -4.124 1.00 92.81 79 ILE A N 1
ATOM 644 C CA . ILE A 1 79 ? 15.804 0.584 -2.684 1.00 92.81 79 ILE A CA 1
ATOM 645 C C . ILE A 1 79 ? 16.008 -0.689 -1.849 1.00 92.81 79 ILE A C 1
ATOM 647 O O . ILE A 1 79 ? 16.706 -0.648 -0.837 1.00 92.81 79 ILE A O 1
ATOM 651 N N . LEU A 1 80 ? 15.420 -1.821 -2.248 1.00 89.94 80 LEU A N 1
ATOM 652 C CA . LEU A 1 80 ? 15.619 -3.094 -1.546 1.00 89.94 80 LEU A CA 1
ATOM 653 C C . LEU A 1 80 ? 17.041 -3.647 -1.723 1.00 89.94 80 LEU A C 1
ATOM 655 O O . LEU A 1 80 ? 17.602 -4.153 -0.751 1.00 89.94 80 LEU A O 1
ATOM 659 N N . ALA A 1 81 ? 17.636 -3.492 -2.907 1.00 89.25 81 ALA A N 1
ATOM 660 C CA . ALA A 1 81 ? 19.007 -3.887 -3.219 1.00 89.25 81 ALA A CA 1
ATOM 661 C C . ALA A 1 81 ? 20.019 -3.108 -2.371 1.00 89.25 81 ALA A C 1
ATOM 663 O O . ALA A 1 81 ? 20.879 -3.705 -1.725 1.00 89.25 81 ALA A O 1
ATOM 664 N N . ALA A 1 82 ? 19.844 -1.786 -2.256 1.00 90.06 82 ALA A N 1
ATOM 665 C CA . ALA A 1 82 ? 20.664 -0.944 -1.383 1.00 90.06 82 ALA A CA 1
ATOM 666 C C . ALA A 1 82 ? 20.598 -1.377 0.096 1.00 90.06 82 ALA A C 1
ATOM 668 O O . ALA A 1 82 ? 21.572 -1.245 0.833 1.00 90.06 82 ALA A O 1
ATOM 669 N N . LYS A 1 83 ? 19.462 -1.937 0.529 1.00 88.06 83 LYS A N 1
ATOM 670 C CA . LYS A 1 83 ? 19.269 -2.489 1.881 1.00 88.06 83 LYS A CA 1
ATOM 671 C C . LYS A 1 83 ? 19.716 -3.949 2.021 1.00 88.06 83 LYS A C 1
ATOM 673 O O . LYS A 1 83 ? 19.610 -4.492 3.120 1.00 88.06 83 LYS A O 1
ATOM 678 N N . LYS A 1 84 ? 20.139 -4.609 0.933 1.00 84.12 84 LYS A N 1
ATOM 679 C CA . LYS A 1 84 ? 20.354 -6.068 0.851 1.00 84.12 84 LYS A CA 1
ATOM 680 C C . LYS A 1 84 ? 19.156 -6.867 1.389 1.00 84.12 84 LYS A C 1
ATOM 682 O O . LYS A 1 84 ? 19.301 -7.914 2.022 1.00 84.12 84 LYS A O 1
ATOM 687 N N . TYR A 1 85 ? 17.948 -6.338 1.193 1.00 78.31 85 TYR A N 1
ATOM 688 C CA . TYR A 1 85 ? 16.734 -6.872 1.799 1.00 78.31 85 TYR A CA 1
ATOM 689 C C . TYR A 1 85 ? 16.292 -8.143 1.067 1.00 78.31 85 TYR A C 1
ATOM 691 O O . TYR A 1 85 ? 16.150 -8.141 -0.152 1.00 78.31 85 TYR A O 1
ATOM 699 N N . LEU A 1 86 ? 16.051 -9.229 1.814 1.00 70.50 86 LEU A N 1
ATOM 700 C CA . LEU A 1 86 ? 15.644 -10.541 1.276 1.00 70.50 86 LEU A CA 1
ATOM 701 C C . LEU A 1 86 ? 16.585 -11.105 0.195 1.00 70.50 86 LEU A C 1
ATOM 703 O O . LEU A 1 86 ? 16.130 -11.770 -0.731 1.00 70.50 86 LEU A O 1
ATOM 707 N N . GLY A 1 87 ? 17.889 -10.835 0.300 1.00 77.25 87 GLY A N 1
ATOM 708 C CA . GLY A 1 87 ? 18.880 -11.342 -0.655 1.00 77.25 87 GLY A CA 1
ATOM 709 C C . GLY A 1 87 ? 18.839 -10.660 -2.024 1.00 77.25 87 GLY A C 1
ATOM 710 O O . GLY A 1 87 ? 19.531 -11.094 -2.938 1.00 77.25 87 GLY A O 1
ATOM 711 N N . ILE A 1 88 ? 18.058 -9.587 -2.172 1.00 81.00 88 ILE A N 1
ATOM 712 C CA . ILE A 1 88 ? 18.083 -8.750 -3.368 1.00 81.00 88 ILE A CA 1
ATOM 713 C C . ILE A 1 88 ? 19.370 -7.929 -3.322 1.00 81.00 88 ILE A C 1
ATOM 715 O O . ILE A 1 88 ? 19.580 -7.157 -2.387 1.00 81.00 88 ILE A O 1
ATOM 719 N N . THR A 1 89 ? 20.231 -8.120 -4.318 1.00 85.12 89 THR A N 1
ATOM 720 C CA . THR A 1 89 ? 21.538 -7.453 -4.431 1.00 85.12 89 THR A CA 1
ATOM 721 C C . THR A 1 89 ? 21.674 -6.621 -5.700 1.00 85.12 89 THR A C 1
ATOM 723 O O . THR A 1 89 ? 22.436 -5.660 -5.701 1.00 85.12 89 THR A O 1
ATOM 726 N N . ASP A 1 90 ? 20.922 -6.958 -6.748 1.00 89.25 90 ASP A N 1
ATOM 727 C CA . ASP A 1 90 ? 20.979 -6.319 -8.060 1.00 89.25 90 ASP A CA 1
ATOM 728 C C . ASP A 1 90 ? 19.568 -5.999 -8.577 1.00 89.25 90 ASP A C 1
ATOM 730 O O . ASP A 1 90 ? 18.678 -6.860 -8.593 1.00 89.25 90 ASP A O 1
ATOM 734 N N . THR A 1 91 ? 19.370 -4.748 -9.002 1.00 92.25 91 THR A N 1
ATOM 735 C CA . THR A 1 91 ? 18.098 -4.246 -9.538 1.00 92.25 91 THR A CA 1
ATOM 736 C C . THR A 1 91 ? 17.737 -4.952 -10.840 1.00 92.25 91 THR A C 1
ATOM 738 O O . THR A 1 91 ? 16.576 -5.320 -11.020 1.00 92.25 91 THR A O 1
ATOM 741 N N . LEU A 1 92 ? 18.709 -5.165 -11.738 1.00 93.94 92 LEU A N 1
ATOM 742 C CA . LEU A 1 92 ? 18.461 -5.741 -13.060 1.00 93.94 92 LEU A CA 1
ATOM 743 C C . LEU A 1 92 ? 17.970 -7.184 -12.953 1.00 93.94 92 LEU A C 1
ATOM 745 O O . LEU A 1 92 ? 16.922 -7.517 -13.502 1.00 93.94 92 LEU A O 1
ATOM 749 N N . SER A 1 93 ? 18.688 -8.024 -12.211 1.00 90.06 93 SER A N 1
ATOM 750 C CA . SER A 1 93 ? 18.337 -9.434 -12.019 1.00 90.06 93 SER A CA 1
ATOM 751 C C . SER A 1 93 ? 16.960 -9.592 -11.367 1.00 90.06 93 SER A C 1
ATOM 753 O O . SER A 1 93 ? 16.148 -10.409 -11.810 1.00 90.06 93 SER A O 1
ATOM 755 N N . ALA A 1 94 ? 16.659 -8.778 -10.348 1.00 90.50 94 ALA A N 1
ATOM 756 C CA . ALA A 1 94 ? 15.355 -8.789 -9.688 1.00 90.50 94 ALA A CA 1
ATOM 757 C C . ALA A 1 94 ? 14.226 -8.330 -10.625 1.00 90.50 94 ALA A C 1
ATOM 759 O O . ALA A 1 94 ? 13.175 -8.973 -10.693 1.00 90.50 94 ALA A O 1
ATOM 760 N N . LEU A 1 95 ? 14.450 -7.247 -11.376 1.00 94.44 95 LEU A N 1
ATOM 761 C CA . LEU A 1 95 ? 13.479 -6.714 -12.325 1.00 94.44 95 LEU A CA 1
ATOM 762 C C . LEU A 1 95 ? 13.231 -7.679 -13.489 1.00 94.44 95 LEU A C 1
ATOM 764 O O . LEU A 1 95 ? 12.082 -7.876 -13.863 1.00 94.44 95 LEU A O 1
ATOM 768 N N . ALA A 1 96 ? 14.270 -8.313 -14.034 1.00 92.88 96 ALA A N 1
ATOM 769 C CA . ALA A 1 96 ? 14.149 -9.278 -15.123 1.00 92.88 96 ALA A CA 1
ATOM 770 C C . ALA A 1 96 ? 13.279 -10.480 -14.731 1.00 92.88 96 ALA A C 1
ATOM 772 O O . ALA A 1 96 ? 12.354 -10.832 -15.466 1.00 92.88 96 ALA A O 1
ATOM 773 N N . GLY A 1 97 ? 13.511 -11.054 -13.544 1.00 90.19 97 GLY A N 1
ATOM 774 C CA . GLY A 1 97 ? 12.671 -12.132 -13.013 1.00 90.19 97 GLY A CA 1
ATOM 775 C C . GLY A 1 97 ? 11.216 -11.700 -12.809 1.00 90.19 97 GLY A C 1
ATOM 776 O O . GLY A 1 97 ? 10.287 -12.441 -13.135 1.00 90.19 97 GLY A O 1
ATOM 777 N N . TRP A 1 98 ? 11.004 -10.472 -12.331 1.00 92.44 98 TRP A N 1
ATOM 778 C CA . TRP A 1 98 ? 9.667 -9.915 -12.141 1.00 92.44 98 TRP A CA 1
ATOM 779 C C . TRP A 1 98 ? 8.936 -9.666 -13.472 1.00 92.44 98 TRP A C 1
ATOM 781 O O . TRP A 1 98 ? 7.792 -10.100 -13.638 1.00 92.44 98 TRP A O 1
ATOM 791 N N . CYS A 1 99 ? 9.600 -9.032 -14.443 1.00 92.19 99 CYS A N 1
ATOM 792 C CA . CYS A 1 99 ? 9.051 -8.739 -15.768 1.00 92.19 99 CYS A CA 1
ATOM 793 C C . CYS A 1 99 ? 8.719 -10.018 -16.537 1.00 92.19 99 CYS A C 1
ATOM 795 O O . CYS A 1 99 ? 7.654 -10.092 -17.142 1.00 92.19 99 CYS A O 1
ATOM 797 N N . GLY A 1 100 ? 9.554 -11.060 -16.449 1.00 89.56 100 GLY A N 1
ATOM 798 C CA . GLY A 1 100 ? 9.275 -12.350 -17.090 1.00 89.56 100 GLY A CA 1
ATOM 799 C C . GLY A 1 100 ? 7.951 -12.983 -16.644 1.00 89.56 100 GLY A C 1
ATOM 800 O O . GLY A 1 100 ? 7.339 -13.738 -17.396 1.00 89.56 100 GLY A O 1
ATOM 801 N N . ARG A 1 101 ? 7.473 -12.648 -15.439 1.00 86.75 101 ARG A N 1
ATOM 802 C CA . ARG A 1 101 ? 6.183 -13.111 -14.917 1.00 86.75 101 ARG A CA 1
ATOM 803 C C . ARG A 1 101 ? 5.030 -12.163 -15.231 1.00 86.75 101 ARG A C 1
ATOM 805 O O . ARG A 1 101 ? 3.943 -12.628 -15.564 1.00 86.75 101 ARG A O 1
ATOM 812 N N . TRP A 1 102 ? 5.232 -10.866 -15.019 1.00 87.75 102 TRP A N 1
ATOM 813 C CA . TRP A 1 102 ? 4.141 -9.886 -14.984 1.00 87.75 102 TRP A CA 1
ATOM 814 C C . TRP A 1 102 ? 4.017 -9.049 -16.254 1.00 87.75 102 TRP A C 1
ATOM 816 O O . TRP A 1 102 ? 2.921 -8.597 -16.563 1.00 87.75 102 TRP A O 1
ATOM 826 N N . THR A 1 103 ? 5.111 -8.855 -16.985 1.00 89.06 103 THR A N 1
ATOM 827 C CA . THR A 1 103 ? 5.173 -8.066 -18.221 1.00 89.06 103 THR A CA 1
ATOM 828 C C . THR A 1 103 ? 6.030 -8.782 -19.277 1.00 89.06 103 THR A C 1
ATOM 830 O O . THR A 1 103 ? 7.075 -8.261 -19.684 1.00 89.06 103 THR A O 1
ATOM 833 N N . PRO A 1 104 ? 5.643 -10.003 -19.699 1.00 88.88 104 PRO A N 1
ATOM 834 C CA . PRO A 1 104 ? 6.456 -10.832 -20.595 1.00 88.88 104 PRO A CA 1
ATOM 835 C C . PRO A 1 104 ? 6.590 -10.252 -22.013 1.00 88.88 104 PRO A C 1
ATOM 837 O O . PRO A 1 104 ? 7.431 -10.702 -22.783 1.00 88.88 104 PRO A O 1
ATOM 840 N N . ASN A 1 105 ? 5.778 -9.251 -22.355 1.00 88.31 105 ASN A N 1
ATOM 841 C CA . ASN A 1 105 ? 5.868 -8.472 -23.587 1.00 88.31 105 ASN A CA 1
ATOM 842 C C . ASN A 1 105 ? 7.074 -7.515 -23.621 1.00 88.31 105 ASN A C 1
ATOM 844 O O . ASN A 1 105 ? 7.479 -7.084 -24.697 1.00 88.31 105 ASN A O 1
ATOM 848 N N . LEU A 1 106 ? 7.677 -7.180 -22.474 1.00 91.62 106 LEU A N 1
ATOM 849 C CA . LEU A 1 106 ? 8.874 -6.340 -22.453 1.00 91.62 106 LEU A CA 1
ATOM 850 C C . LEU A 1 106 ? 10.116 -7.139 -22.851 1.00 91.62 106 LEU A C 1
ATOM 852 O O . LEU A 1 106 ? 10.460 -8.137 -22.219 1.00 91.62 106 LEU A O 1
ATOM 856 N N . SER A 1 107 ? 10.843 -6.644 -23.853 1.00 94.06 107 SER A N 1
ATOM 857 C CA . SER A 1 107 ? 12.138 -7.208 -24.233 1.00 94.06 107 SER A CA 1
ATOM 858 C C . SER A 1 107 ? 13.183 -7.023 -23.129 1.00 94.06 107 SER A C 1
ATOM 860 O O . SER A 1 107 ? 13.147 -6.057 -22.359 1.00 94.06 107 SER A O 1
ATOM 862 N N . MET A 1 108 ? 14.170 -7.922 -23.084 1.00 94.88 108 MET A N 1
ATOM 863 C CA . MET A 1 108 ? 15.253 -7.849 -22.098 1.00 94.88 108 MET A CA 1
ATOM 864 C C . MET A 1 108 ? 16.068 -6.553 -22.212 1.00 94.88 108 MET A C 1
ATOM 866 O O . MET A 1 108 ? 16.495 -6.006 -21.199 1.00 94.88 108 MET A O 1
ATOM 870 N N . ASP A 1 109 ? 16.232 -6.009 -23.420 1.00 96.62 109 ASP A N 1
ATOM 871 C CA . ASP A 1 109 ? 16.915 -4.726 -23.613 1.00 96.62 109 ASP A CA 1
ATOM 872 C C . ASP A 1 109 ? 16.113 -3.558 -23.030 1.00 96.62 109 ASP A C 1
ATOM 874 O O . ASP A 1 109 ? 16.687 -2.654 -22.422 1.00 96.62 109 ASP A O 1
ATOM 878 N N . CYS A 1 110 ? 14.780 -3.604 -23.126 1.00 96.44 110 CYS A N 1
ATOM 879 C CA . CYS A 1 110 ? 13.923 -2.618 -22.479 1.00 96.44 110 CYS A CA 1
ATOM 880 C C . CYS A 1 110 ? 14.023 -2.712 -20.950 1.00 96.44 110 CYS A C 1
ATOM 882 O O . CYS A 1 110 ? 14.180 -1.689 -20.284 1.00 96.44 110 CYS A O 1
ATOM 884 N N .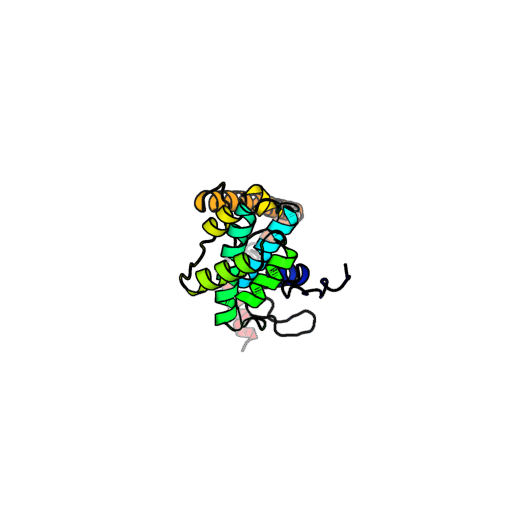 VAL A 1 111 ? 13.994 -3.929 -20.397 1.00 96.25 111 VAL A N 1
ATOM 885 C CA . VAL A 1 111 ? 14.184 -4.173 -18.958 1.00 96.25 111 VAL A CA 1
ATOM 886 C C . VAL A 1 111 ? 15.549 -3.659 -18.489 1.00 96.25 111 VAL A C 1
ATOM 888 O O . VAL A 1 111 ? 15.624 -2.962 -17.475 1.00 96.25 111 VAL A O 1
ATOM 891 N N . ARG A 1 112 ? 16.619 -3.935 -19.247 1.00 97.25 112 ARG A N 1
ATOM 892 C CA . ARG A 1 112 ? 17.974 -3.446 -18.958 1.00 97.25 112 ARG A CA 1
ATOM 893 C C . ARG A 1 112 ? 18.037 -1.922 -18.969 1.00 97.25 112 ARG A C 1
ATOM 895 O O . ARG A 1 112 ? 18.562 -1.343 -18.023 1.00 97.25 112 ARG A O 1
ATOM 902 N N . SER A 1 113 ? 17.468 -1.279 -19.989 1.00 97.44 113 SER A N 1
ATOM 903 C CA . SER A 1 113 ? 17.408 0.185 -20.071 1.00 97.44 113 SER A CA 1
ATOM 904 C C . SER A 1 113 ? 16.694 0.785 -18.863 1.00 97.44 113 SER A C 1
ATOM 906 O O . SER A 1 113 ? 17.188 1.750 -18.292 1.00 97.44 113 SER A O 1
ATOM 908 N N . ILE A 1 114 ? 15.571 0.196 -18.435 1.00 97.19 114 ILE A N 1
ATOM 909 C CA . ILE A 1 114 ? 14.838 0.658 -17.250 1.00 97.19 114 ILE A CA 1
ATOM 910 C C . ILE A 1 114 ? 15.709 0.550 -15.995 1.00 97.19 114 ILE A C 1
ATOM 912 O O . ILE A 1 114 ? 15.782 1.512 -15.238 1.00 97.19 114 ILE A O 1
ATOM 916 N N . ALA A 1 115 ? 16.378 -0.585 -15.772 1.00 95.88 115 ALA A N 1
ATOM 917 C CA . ALA A 1 115 ? 17.236 -0.765 -14.600 1.00 95.88 115 ALA A CA 1
ATOM 918 C C . ALA A 1 115 ? 18.380 0.268 -14.564 1.00 95.88 115 ALA A C 1
ATOM 920 O O . ALA A 1 115 ? 18.573 0.925 -13.542 1.00 95.88 115 ALA A O 1
ATOM 921 N N . VAL A 1 116 ? 19.061 0.477 -15.697 1.00 95.81 116 VAL A N 1
ATOM 922 C CA . VAL A 1 116 ? 20.135 1.478 -15.835 1.00 95.81 116 VAL A CA 1
ATOM 923 C C . VAL A 1 116 ? 19.616 2.895 -15.583 1.00 95.81 116 VAL A C 1
ATOM 925 O O . VAL A 1 116 ? 20.231 3.662 -14.842 1.00 95.81 116 VAL A O 1
ATOM 928 N N . ASP A 1 117 ? 18.466 3.250 -16.159 1.00 95.75 117 ASP A N 1
ATOM 929 C CA . ASP A 1 117 ? 17.848 4.559 -15.945 1.00 95.75 117 ASP A CA 1
ATOM 930 C C . ASP A 1 117 ? 17.468 4.778 -14.478 1.00 95.75 117 ASP A C 1
ATOM 932 O O . ASP A 1 117 ? 17.656 5.877 -13.953 1.00 95.75 117 ASP A O 1
ATOM 936 N N . CYS A 1 118 ? 16.974 3.740 -13.799 1.00 94.19 118 CYS A N 1
ATOM 937 C CA . CYS A 1 118 ? 16.603 3.811 -12.390 1.00 94.19 118 CYS A CA 1
ATOM 938 C C . CYS A 1 118 ? 17.795 4.051 -11.459 1.00 94.19 118 CYS A C 1
ATOM 940 O O . CYS A 1 118 ? 17.624 4.722 -10.436 1.00 94.19 118 CYS A O 1
ATOM 942 N N . ASP A 1 119 ? 18.968 3.513 -11.796 1.00 91.00 119 ASP A N 1
ATOM 943 C CA . ASP A 1 119 ? 20.205 3.743 -11.048 1.00 91.00 119 ASP A CA 1
ATOM 944 C C . ASP A 1 119 ? 20.787 5.132 -11.337 1.00 91.00 119 ASP A C 1
ATOM 946 O O . ASP A 1 119 ? 21.252 5.807 -10.418 1.00 91.00 119 ASP A O 1
ATOM 950 N N . ARG A 1 120 ? 20.694 5.597 -12.590 1.00 94.00 120 ARG A N 1
ATOM 951 C CA . ARG A 1 120 ? 21.170 6.925 -13.004 1.00 94.00 120 ARG A CA 1
ATOM 952 C C . ARG A 1 120 ? 20.317 8.064 -12.449 1.00 94.00 120 ARG A C 1
ATOM 954 O O . ARG A 1 120 ? 20.859 9.086 -12.038 1.00 94.00 120 ARG A O 1
ATOM 961 N N . VAL A 1 121 ? 18.993 7.911 -12.460 1.00 93.69 121 VAL A N 1
ATOM 962 C CA . VAL A 1 121 ? 18.044 8.938 -12.007 1.00 93.69 121 VAL A CA 1
ATOM 963 C C . VAL A 1 121 ? 17.096 8.333 -10.973 1.00 93.69 121 VAL A C 1
ATOM 965 O O . VAL A 1 121 ? 15.968 7.966 -11.304 1.00 93.69 121 VAL A O 1
ATOM 968 N N . PRO A 1 122 ? 17.522 8.204 -9.705 1.00 91.38 122 PRO A N 1
ATOM 969 C CA . PRO A 1 122 ? 16.676 7.660 -8.655 1.00 91.38 122 PRO A CA 1
ATOM 970 C C . PRO A 1 122 ? 15.434 8.521 -8.409 1.00 91.38 122 PRO A C 1
ATOM 972 O O . PRO A 1 122 ? 15.536 9.701 -8.083 1.00 91.38 122 PRO A O 1
ATOM 975 N N . VAL A 1 123 ? 14.254 7.905 -8.486 1.00 93.19 123 VAL A N 1
ATOM 976 C CA . VAL A 1 123 ? 12.973 8.539 -8.154 1.00 93.19 123 VAL A CA 1
ATOM 977 C C . VAL A 1 123 ? 12.374 7.855 -6.929 1.00 93.19 123 VAL A C 1
ATOM 979 O O . VAL A 1 123 ? 12.302 6.624 -6.873 1.00 93.19 123 VAL A O 1
ATOM 982 N N . ASP A 1 124 ? 11.927 8.648 -5.954 1.00 90.19 124 ASP A N 1
ATOM 983 C CA . ASP A 1 124 ? 11.060 8.168 -4.877 1.00 90.19 124 ASP A CA 1
ATOM 984 C C . ASP A 1 124 ? 9.594 8.390 -5.264 1.00 90.19 124 ASP A C 1
ATOM 986 O O . ASP A 1 124 ? 9.156 9.512 -5.521 1.00 90.19 124 ASP A O 1
ATOM 990 N N . TYR A 1 125 ? 8.829 7.303 -5.336 1.00 93.81 125 TYR A N 1
ATOM 991 C CA . TYR A 1 125 ? 7.431 7.369 -5.739 1.00 93.81 125 TYR A CA 1
ATOM 992 C C . TYR A 1 125 ? 6.537 7.641 -4.529 1.00 93.81 125 TYR A C 1
ATOM 994 O O . TYR A 1 125 ? 6.468 6.858 -3.568 1.00 93.81 125 TYR A O 1
ATOM 1002 N N . SER A 1 126 ? 5.769 8.727 -4.614 1.00 94.75 126 SER A N 1
ATOM 1003 C CA . SER A 1 126 ? 4.656 8.969 -3.699 1.00 94.75 126 SER A CA 1
ATOM 1004 C C . SER A 1 126 ? 3.575 7.891 -3.865 1.00 94.75 126 SER A C 1
ATOM 1006 O O . SER A 1 126 ? 3.492 7.228 -4.900 1.00 94.75 126 SER A O 1
ATOM 1008 N N . ASP A 1 127 ? 2.734 7.702 -2.840 1.00 95.00 127 ASP A N 1
ATOM 1009 C CA . ASP A 1 127 ? 1.630 6.728 -2.901 1.00 95.00 127 ASP A CA 1
ATOM 1010 C C . ASP A 1 127 ? 0.739 6.967 -4.125 1.00 95.00 127 ASP A C 1
ATOM 1012 O O . ASP A 1 127 ? 0.354 6.017 -4.807 1.00 95.00 127 ASP A O 1
ATOM 1016 N N . ASP A 1 128 ? 0.440 8.236 -4.394 1.00 95.75 128 ASP A N 1
ATOM 1017 C CA . ASP A 1 128 ? -0.470 8.660 -5.456 1.00 95.75 128 ASP A CA 1
ATOM 1018 C C . ASP A 1 128 ? 0.176 8.507 -6.824 1.00 95.75 128 ASP A C 1
ATOM 1020 O O . ASP A 1 128 ? -0.443 7.946 -7.722 1.00 95.75 128 ASP A O 1
ATOM 1024 N N . LYS A 1 129 ? 1.476 8.804 -6.940 1.00 95.88 129 LYS A N 1
ATOM 1025 C CA . LYS A 1 129 ? 2.196 8.554 -8.185 1.00 95.88 129 LYS A CA 1
ATOM 1026 C C . LYS A 1 129 ? 2.210 7.067 -8.543 1.00 95.88 129 LYS A C 1
ATOM 1028 O O . LYS A 1 129 ? 1.985 6.731 -9.698 1.00 95.88 129 LYS A O 1
ATOM 1033 N N . VAL A 1 130 ? 2.411 6.164 -7.574 1.00 95.94 130 VAL A N 1
ATOM 1034 C CA . VAL A 1 130 ? 2.296 4.712 -7.831 1.00 95.94 130 VAL A CA 1
ATOM 1035 C C . VAL A 1 130 ? 0.889 4.346 -8.315 1.00 95.94 130 VAL A C 1
ATOM 1037 O O . VAL A 1 130 ? 0.753 3.521 -9.215 1.00 95.94 130 VAL A O 1
ATOM 1040 N N . ALA A 1 131 ? -0.156 4.949 -7.746 1.00 95.56 131 ALA A N 1
ATOM 1041 C CA . ALA A 1 131 ? -1.526 4.688 -8.180 1.00 95.56 131 ALA A CA 1
ATOM 1042 C C . ALA A 1 131 ? -1.793 5.171 -9.608 1.00 95.56 131 ALA A C 1
ATOM 1044 O O . ALA A 1 131 ? -2.440 4.448 -10.361 1.00 95.56 131 ALA A O 1
ATOM 1045 N N . ASP A 1 132 ? -1.250 6.323 -10.000 1.00 94.50 132 ASP A N 1
ATOM 1046 C CA . ASP A 1 132 ? -1.373 6.860 -11.360 1.00 94.50 132 ASP A CA 1
ATOM 1047 C C . ASP A 1 132 ? -0.663 5.988 -12.399 1.00 94.50 132 ASP A C 1
ATOM 1049 O O . ASP A 1 132 ? -1.157 5.803 -13.514 1.00 94.50 132 ASP A O 1
ATOM 1053 N N . GLU A 1 133 ? 0.504 5.437 -12.050 1.00 93.12 133 GLU A N 1
ATOM 1054 C CA . GLU A 1 133 ? 1.224 4.497 -12.916 1.00 93.12 133 GLU A CA 1
ATOM 1055 C C . GLU A 1 133 ? 0.469 3.169 -13.075 1.00 93.12 133 GLU A C 1
ATOM 1057 O O . GLU A 1 133 ? 0.505 2.569 -14.148 1.00 93.12 133 GLU A O 1
ATOM 1062 N N . LEU A 1 134 ? -0.263 2.742 -12.041 1.00 91.69 134 LEU A N 1
ATOM 1063 C CA . LEU A 1 134 ? -1.090 1.532 -12.059 1.00 91.69 134 LEU A CA 1
ATOM 1064 C C . LEU A 1 134 ? -2.519 1.745 -12.576 1.00 91.69 134 LEU A C 1
ATOM 1066 O O . LEU A 1 134 ? -3.230 0.761 -12.758 1.00 91.69 134 LEU A O 1
ATOM 1070 N N . ARG A 1 135 ? -2.963 2.997 -12.760 1.00 92.25 135 ARG A N 1
ATOM 1071 C CA . ARG A 1 135 ? -4.382 3.361 -12.952 1.00 92.25 135 ARG A CA 1
ATOM 1072 C C . ARG A 1 135 ? -5.299 2.777 -11.862 1.00 92.25 135 ARG A C 1
ATOM 1074 O O . ARG A 1 135 ? -6.408 2.321 -12.133 1.00 92.25 135 ARG A O 1
ATOM 1081 N N . LEU A 1 136 ? -4.819 2.766 -10.617 1.00 93.69 136 LEU A N 1
ATOM 1082 C CA . LEU A 1 136 ? -5.536 2.176 -9.489 1.00 93.69 136 LEU A CA 1
ATOM 1083 C C . LEU A 1 136 ? -6.639 3.117 -8.985 1.00 93.69 136 LEU A C 1
ATOM 1085 O O . LEU A 1 136 ? -6.343 4.109 -8.320 1.00 93.69 136 LEU A O 1
ATOM 1089 N N . THR A 1 137 ? -7.903 2.764 -9.211 1.00 95.56 137 THR A N 1
ATOM 1090 C CA . THR A 1 137 ? -9.058 3.510 -8.681 1.00 95.56 137 THR A CA 1
ATOM 1091 C C . THR A 1 137 ? -9.306 3.225 -7.199 1.00 95.56 137 THR A C 1
ATOM 1093 O O . THR A 1 137 ? -8.888 2.196 -6.651 1.00 95.56 137 THR A O 1
ATOM 1096 N N . TYR A 1 138 ? -10.024 4.117 -6.515 1.00 95.62 138 TYR A N 1
ATOM 1097 C CA . TYR A 1 138 ? -10.345 3.970 -5.098 1.00 95.62 138 TYR A CA 1
ATOM 1098 C C . TYR A 1 138 ? -11.263 2.774 -4.835 1.00 95.62 138 TYR A C 1
ATOM 1100 O O . TYR A 1 138 ? -11.144 2.112 -3.793 1.00 95.62 138 TYR A O 1
ATOM 1108 N N . GLU A 1 139 ? -12.152 2.472 -5.780 1.00 94.31 139 GLU A N 1
ATOM 1109 C CA . GLU A 1 139 ? -13.011 1.293 -5.744 1.00 94.31 139 GLU A CA 1
ATOM 1110 C C . GLU A 1 139 ? -12.173 0.010 -5.719 1.00 94.31 139 GLU A C 1
ATOM 1112 O O . GLU A 1 139 ? -12.253 -0.764 -4.758 1.00 94.31 139 GLU A O 1
ATOM 1117 N N . VAL A 1 140 ? -11.297 -0.173 -6.713 1.00 94.00 140 VAL A N 1
ATOM 1118 C CA . VAL A 1 140 ? -10.421 -1.350 -6.823 1.00 94.00 140 VAL A CA 1
ATOM 1119 C C . VAL A 1 140 ? -9.484 -1.429 -5.621 1.00 94.00 140 VAL A C 1
ATOM 1121 O O . VAL A 1 140 ? -9.356 -2.480 -4.990 1.00 94.00 140 VAL A O 1
ATOM 1124 N N . ARG A 1 141 ? -8.899 -0.298 -5.212 1.00 94.88 141 ARG A N 1
ATOM 1125 C CA . ARG A 1 141 ? -8.065 -0.198 -4.008 1.00 94.88 141 ARG A CA 1
ATOM 1126 C C . ARG A 1 141 ? -8.790 -0.705 -2.762 1.00 94.88 141 ARG A C 1
ATOM 1128 O O . ARG A 1 141 ? -8.206 -1.435 -1.955 1.00 94.88 141 ARG A O 1
ATOM 1135 N N . THR A 1 142 ? -10.050 -0.306 -2.585 1.00 92.44 142 THR A N 1
ATOM 1136 C CA . THR A 1 142 ? -10.881 -0.714 -1.446 1.00 92.44 142 THR A CA 1
ATOM 1137 C C . THR A 1 142 ? -11.214 -2.201 -1.525 1.00 92.44 142 THR A C 1
ATOM 1139 O O . THR A 1 142 ? -11.027 -2.906 -0.531 1.00 92.44 142 THR A O 1
ATOM 1142 N N . ARG A 1 143 ? -11.638 -2.683 -2.699 1.00 93.19 143 ARG A N 1
ATOM 1143 C CA . ARG A 1 143 ? -11.952 -4.094 -2.967 1.00 93.19 143 ARG A CA 1
ATOM 1144 C C . ARG A 1 143 ? -10.766 -5.012 -2.669 1.00 93.19 143 ARG A C 1
ATOM 1146 O O . ARG A 1 143 ? -10.925 -6.023 -1.990 1.00 93.19 143 ARG A O 1
ATOM 1153 N N . LEU A 1 144 ? -9.567 -4.629 -3.108 1.00 90.62 144 LEU A N 1
ATOM 1154 C CA . LEU A 1 144 ? -8.328 -5.395 -2.923 1.00 90.62 144 LEU A CA 1
ATOM 1155 C C . LEU A 1 144 ? -7.682 -5.211 -1.539 1.00 90.62 144 LEU A C 1
ATOM 1157 O O . LEU A 1 144 ? -6.703 -5.886 -1.208 1.00 90.62 144 LEU A O 1
ATOM 1161 N N . GLY A 1 145 ? -8.200 -4.306 -0.702 1.00 90.50 145 GLY A N 1
ATOM 1162 C CA . GLY A 1 145 ? -7.637 -4.031 0.622 1.00 90.50 145 GLY A CA 1
ATOM 1163 C C . GLY A 1 145 ? -6.207 -3.480 0.566 1.00 90.50 145 GLY A C 1
ATOM 1164 O O . GLY A 1 145 ? -5.358 -3.835 1.399 1.00 90.50 145 GLY A O 1
ATOM 1165 N N . ILE A 1 146 ? -5.932 -2.640 -0.431 1.00 91.19 146 ILE A N 1
ATOM 1166 C CA . ILE A 1 146 ? -4.652 -1.959 -0.637 1.00 91.19 146 ILE A CA 1
ATOM 1167 C C . ILE A 1 146 ? -4.564 -0.756 0.302 1.00 91.19 146 ILE A C 1
ATOM 1169 O O . ILE A 1 146 ? -5.520 0.009 0.456 1.00 91.19 146 ILE A O 1
ATOM 1173 N N . LYS A 1 147 ? -3.421 -0.602 0.976 1.00 89.25 147 LYS A N 1
ATOM 1174 C CA . LYS A 1 147 ? -3.238 0.413 2.024 1.00 89.25 147 LYS A CA 1
ATOM 1175 C C . LYS A 1 147 ? -2.079 1.360 1.759 1.00 89.25 147 LYS A C 1
ATOM 1177 O O . LYS A 1 147 ? -2.185 2.519 2.152 1.00 89.25 147 LYS A O 1
ATOM 1182 N N . CYS A 1 148 ? -1.009 0.883 1.131 1.00 91.19 148 CYS A N 1
ATOM 1183 C CA . CYS A 1 148 ? 0.240 1.619 0.943 1.00 91.19 148 CYS A CA 1
ATOM 1184 C C . CYS A 1 148 ? 0.357 2.276 -0.436 1.00 91.19 148 CYS A C 1
ATOM 1186 O O . CYS A 1 148 ? 1.366 2.923 -0.689 1.00 91.19 148 CYS A O 1
ATOM 1188 N N . ILE A 1 149 ? -0.637 2.105 -1.307 1.00 95.00 149 ILE A N 1
ATOM 1189 C CA . ILE A 1 149 ? -0.724 2.767 -2.611 1.00 95.00 149 ILE A CA 1
ATOM 1190 C C . ILE A 1 149 ? -1.911 3.741 -2.614 1.00 95.00 149 ILE A C 1
ATOM 1192 O O . ILE A 1 149 ? -2.897 3.568 -1.879 1.00 95.00 149 ILE A O 1
ATOM 1196 N N . GLY A 1 150 ? -1.751 4.794 -3.413 1.00 96.00 150 GLY A N 1
ATOM 1197 C CA . GLY A 1 150 ? -2.692 5.852 -3.742 1.00 96.00 150 GLY A CA 1
ATOM 1198 C C . GLY A 1 150 ? -4.026 5.380 -4.328 1.00 96.00 150 GLY A C 1
ATOM 1199 O O . GLY A 1 150 ? -4.302 4.184 -4.375 1.00 96.00 150 GLY A O 1
ATOM 1200 N N . ALA A 1 151 ? -4.836 6.326 -4.796 1.00 96.94 151 ALA A N 1
ATOM 1201 C CA . ALA A 1 151 ? -5.844 6.075 -5.825 1.00 96.94 151 ALA A CA 1
ATOM 1202 C C . ALA A 1 151 ? -5.756 7.207 -6.859 1.00 96.94 151 ALA A C 1
ATOM 1204 O O . ALA A 1 151 ? -5.522 8.341 -6.453 1.00 96.94 151 ALA A O 1
ATOM 1205 N N . CYS A 1 152 ? -5.905 6.913 -8.150 1.00 96.12 152 CYS A N 1
ATOM 1206 C CA . CYS A 1 152 ? -5.735 7.904 -9.221 1.00 96.12 152 CYS A CA 1
ATOM 1207 C C . CYS A 1 152 ? -6.987 8.764 -9.475 1.00 96.12 152 CYS A C 1
ATOM 1209 O O . CYS A 1 152 ? -6.912 9.805 -10.114 1.00 96.12 152 CYS A O 1
ATOM 1211 N N . ASP A 1 153 ? -8.149 8.329 -8.990 1.00 97.25 153 ASP A N 1
ATOM 1212 C CA . ASP A 1 153 ? -9.463 8.967 -9.153 1.00 97.25 153 ASP A CA 1
ATOM 1213 C C . ASP A 1 153 ? -9.897 9.787 -7.927 1.00 97.25 153 ASP A C 1
ATOM 1215 O O . ASP A 1 153 ? -10.982 10.364 -7.917 1.00 97.25 153 ASP A O 1
ATOM 1219 N N . MET A 1 154 ? -9.080 9.824 -6.870 1.00 94.25 154 MET A N 1
ATOM 1220 C CA . MET A 1 154 ? -9.401 10.515 -5.621 1.00 94.25 154 MET A CA 1
ATOM 1221 C C . MET A 1 154 ? -8.159 11.097 -4.965 1.00 94.25 154 MET A C 1
ATOM 1223 O O . MET A 1 154 ? -7.128 10.431 -4.838 1.00 94.25 154 MET A O 1
ATOM 1227 N N . THR A 1 155 ? -8.283 12.302 -4.411 1.00 94.81 155 THR A N 1
ATOM 1228 C CA . THR A 1 155 ? -7.175 12.908 -3.675 1.00 94.81 155 THR A CA 1
ATOM 1229 C C . THR A 1 155 ? -6.932 12.191 -2.344 1.00 94.81 155 THR A C 1
ATOM 1231 O O . THR A 1 155 ? -7.726 11.385 -1.841 1.00 94.81 155 THR A O 1
ATOM 1234 N N . LYS A 1 156 ? -5.795 12.479 -1.706 1.00 93.56 156 LYS A N 1
ATOM 1235 C CA . LYS A 1 156 ? -5.529 12.011 -0.339 1.00 93.56 156 LYS A CA 1
ATOM 1236 C C . LYS A 1 156 ? -6.574 12.518 0.665 1.00 93.56 156 LYS A C 1
ATOM 1238 O O . LYS A 1 156 ? -6.928 11.760 1.568 1.00 93.56 156 LYS A O 1
ATOM 1243 N N . ALA A 1 157 ? -7.057 13.753 0.513 1.00 94.62 157 ALA A N 1
ATOM 1244 C CA . ALA A 1 157 ? -8.050 14.345 1.408 1.00 94.62 157 ALA A CA 1
ATOM 1245 C C . ALA A 1 157 ? -9.384 13.588 1.326 1.00 94.62 157 ALA A C 1
ATOM 1247 O O . ALA A 1 157 ? -9.867 13.094 2.347 1.00 94.62 157 ALA A O 1
ATOM 1248 N N . ASP A 1 158 ? -9.883 13.357 0.111 1.00 94.25 158 ASP A N 1
ATOM 1249 C CA . ASP A 1 158 ? -11.149 12.647 -0.116 1.00 94.25 158 ASP A CA 1
ATOM 1250 C C . ASP A 1 158 ? -11.097 11.225 0.458 1.00 94.25 158 ASP A C 1
ATOM 1252 O O . ASP A 1 158 ? -12.036 10.730 1.084 1.00 94.25 158 ASP A O 1
ATOM 1256 N N . ARG A 1 159 ? -9.952 10.545 0.320 1.00 93.69 159 ARG A N 1
ATOM 1257 C CA . ARG A 1 159 ? -9.769 9.196 0.878 1.00 93.69 159 ARG A CA 1
ATOM 1258 C C . ARG A 1 159 ? -9.765 9.175 2.403 1.00 93.69 159 ARG A C 1
ATOM 1260 O O . ARG A 1 159 ? -10.216 8.184 2.994 1.00 93.69 159 ARG A O 1
ATOM 1267 N N . LEU A 1 160 ? -9.248 10.220 3.048 1.00 93.12 160 LEU A N 1
ATOM 1268 C CA . LEU A 1 160 ? -9.298 10.363 4.504 1.00 93.12 160 LEU A CA 1
ATOM 1269 C C . LEU A 1 160 ? -10.730 10.613 4.973 1.00 93.12 160 LEU A C 1
ATOM 1271 O O . LEU A 1 160 ? -11.171 9.959 5.921 1.00 93.12 160 LEU A O 1
ATOM 1275 N N . GLU A 1 161 ? -11.468 11.470 4.273 1.00 95.38 161 GLU A N 1
ATOM 1276 C CA . GLU A 1 161 ? -12.878 11.729 4.550 1.00 95.38 161 GLU A CA 1
ATOM 1277 C C . GLU A 1 161 ? -13.717 10.450 4.421 1.00 95.38 161 GLU A C 1
ATOM 1279 O O . GLU A 1 161 ? -14.371 10.034 5.381 1.00 95.38 161 GLU A O 1
ATOM 1284 N N . GLN A 1 162 ? -13.599 9.732 3.300 1.00 93.12 162 GLN A N 1
ATOM 1285 C CA . GLN A 1 162 ? -14.278 8.448 3.094 1.00 93.12 162 GLN A CA 1
ATOM 1286 C C . GLN A 1 162 ? -13.922 7.420 4.175 1.00 93.12 162 GLN A C 1
ATOM 1288 O O . GLN A 1 162 ? -14.773 6.666 4.659 1.00 93.12 162 GLN A O 1
ATOM 1293 N N . SER A 1 163 ? -12.658 7.386 4.604 1.00 90.06 163 SER A N 1
ATOM 1294 C CA . SER A 1 163 ? -12.218 6.503 5.688 1.00 90.06 163 SER A CA 1
ATOM 1295 C C . SER A 1 163 ? -12.839 6.888 7.033 1.00 90.06 163 SER A C 1
ATOM 1297 O O . SER A 1 163 ? -13.205 5.998 7.808 1.00 90.06 163 SER A O 1
ATOM 1299 N N . ALA A 1 164 ? -12.993 8.185 7.308 1.00 93.38 164 ALA A N 1
ATOM 1300 C CA . ALA A 1 164 ? -13.646 8.693 8.508 1.00 93.38 164 ALA A CA 1
ATOM 1301 C C . ALA A 1 164 ? -15.147 8.369 8.514 1.00 93.38 164 ALA A C 1
ATOM 1303 O O . ALA A 1 164 ? -15.654 7.891 9.530 1.00 93.38 164 ALA A O 1
ATOM 1304 N N . ILE A 1 165 ? -15.837 8.533 7.381 1.00 93.88 165 ILE A N 1
ATOM 1305 C CA . ILE A 1 165 ? -17.252 8.163 7.216 1.00 93.88 165 ILE A CA 1
ATOM 1306 C C . ILE A 1 165 ? -17.442 6.664 7.480 1.00 93.88 165 ILE A C 1
ATOM 1308 O O . ILE A 1 165 ? -18.234 6.275 8.343 1.00 93.88 165 ILE A O 1
ATOM 1312 N N . LYS A 1 166 ? -16.645 5.809 6.821 1.00 90.88 166 LYS A N 1
ATOM 1313 C CA . LYS A 1 166 ? -16.679 4.348 7.021 1.00 90.88 166 LYS A CA 1
ATOM 1314 C C . LYS A 1 166 ? -16.374 3.957 8.467 1.00 90.88 166 LYS A C 1
ATOM 1316 O O . LYS A 1 166 ? -16.982 3.029 8.997 1.00 90.88 166 LYS A O 1
ATOM 1321 N N . LYS A 1 167 ? -15.434 4.646 9.126 1.00 92.31 167 LYS A N 1
ATOM 1322 C CA . LYS A 1 167 ? -15.126 4.418 10.544 1.00 92.31 167 LYS A CA 1
ATOM 1323 C C . LYS A 1 167 ? -16.319 4.770 11.432 1.00 92.31 167 LYS A C 1
ATOM 1325 O O . LYS A 1 167 ? -16.743 3.915 12.197 1.00 92.31 167 LYS A O 1
ATOM 1330 N N . LYS A 1 168 ? -16.903 5.961 11.273 1.00 94.31 168 LYS A N 1
ATOM 1331 C CA . LYS A 1 168 ? -18.092 6.386 12.027 1.00 94.31 168 LYS A CA 1
ATOM 1332 C C . LYS A 1 168 ? -19.256 5.408 11.853 1.00 94.31 168 LYS A C 1
ATOM 1334 O O . LYS A 1 168 ? -19.924 5.085 12.827 1.00 94.31 168 LYS A O 1
ATOM 1339 N N . ALA A 1 169 ? -19.493 4.906 10.639 1.00 94.19 169 ALA A N 1
ATOM 1340 C CA . ALA A 1 169 ? -20.512 3.885 10.391 1.00 94.19 169 ALA A CA 1
ATOM 1341 C C . ALA A 1 169 ? -20.228 2.584 11.164 1.00 94.19 169 ALA A C 1
ATOM 1343 O O . ALA A 1 169 ? -21.078 2.133 11.924 1.00 94.19 169 ALA A O 1
ATOM 1344 N N . ARG A 1 170 ? -19.006 2.040 11.070 1.00 92.38 170 ARG A N 1
ATOM 1345 C CA . ARG A 1 170 ? -18.622 0.829 11.820 1.00 92.38 170 ARG A CA 1
ATOM 1346 C C . ARG A 1 170 ? -18.707 1.006 13.333 1.00 92.38 170 ARG A C 1
ATOM 1348 O O . ARG A 1 170 ? -19.117 0.077 14.021 1.00 92.38 170 ARG A O 1
ATOM 1355 N N . ASP A 1 171 ? -18.315 2.168 13.843 1.00 94.25 171 ASP A N 1
ATOM 1356 C CA . ASP A 1 171 ? -18.358 2.460 15.276 1.00 94.25 171 ASP A CA 1
ATOM 1357 C C . ASP A 1 171 ? -19.814 2.530 15.769 1.00 94.25 171 ASP A C 1
ATOM 1359 O O . ASP A 1 171 ? -20.126 1.997 16.837 1.00 94.25 171 ASP A O 1
ATOM 1363 N N . ARG A 1 172 ? -20.729 3.097 14.963 1.00 94.06 172 ARG A N 1
ATOM 1364 C CA . ARG A 1 172 ? -22.1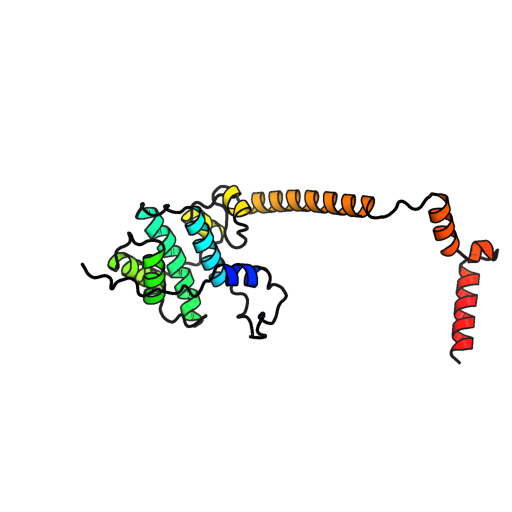78 3.076 15.231 1.00 94.06 172 ARG A CA 1
ATOM 1365 C C . ARG A 1 172 ? -22.732 1.652 15.252 1.00 94.06 172 ARG A C 1
ATOM 1367 O O . ARG A 1 172 ? -23.359 1.280 16.243 1.00 94.06 172 ARG A O 1
ATOM 1374 N N . ASP A 1 173 ? -22.441 0.851 14.230 1.00 93.44 173 ASP A N 1
ATOM 1375 C CA . ASP A 1 173 ? -22.886 -0.547 14.146 1.00 93.44 173 ASP A CA 1
ATOM 1376 C C . ASP A 1 173 ? -22.352 -1.382 15.310 1.00 93.44 173 ASP A C 1
ATOM 1378 O O . ASP A 1 173 ? -23.059 -2.209 15.889 1.00 93.44 173 ASP A O 1
ATOM 1382 N N . TYR A 1 174 ? -21.083 -1.179 15.669 1.00 91.44 174 TYR A N 1
ATOM 1383 C CA . TYR A 1 174 ? -20.472 -1.850 16.805 1.00 91.44 174 TYR A CA 1
ATOM 1384 C C . TYR A 1 174 ? -21.176 -1.461 18.104 1.00 91.44 174 TYR A C 1
ATOM 1386 O O . TYR A 1 174 ? -21.579 -2.345 18.858 1.00 91.44 174 TYR A O 1
ATOM 1394 N N . ALA A 1 175 ? -21.378 -0.165 18.353 1.00 90.62 175 ALA A N 1
ATOM 1395 C CA . ALA A 1 175 ? -22.077 0.312 19.541 1.00 90.62 175 ALA A CA 1
ATOM 1396 C C . ALA A 1 175 ? -23.505 -0.243 19.623 1.00 90.62 175 ALA A C 1
ATOM 1398 O O . ALA A 1 175 ? -23.937 -0.663 20.694 1.00 90.62 175 ALA A O 1
ATOM 1399 N N . GLU A 1 176 ? -24.225 -0.308 18.504 1.00 90.50 176 GLU A N 1
ATOM 1400 C CA . GLU A 1 176 ? -25.555 -0.908 18.454 1.00 90.50 176 GLU A CA 1
ATOM 1401 C C . GLU A 1 176 ? -25.526 -2.409 18.757 1.00 90.50 176 GLU A C 1
ATOM 1403 O O . GLU A 1 176 ? -26.283 -2.872 19.610 1.00 90.50 176 GLU A O 1
ATOM 1408 N N . LYS A 1 177 ? -24.612 -3.167 18.142 1.00 89.06 177 LYS A N 1
ATOM 1409 C CA . LYS A 1 177 ? -24.427 -4.594 18.445 1.00 89.06 177 LYS A CA 1
ATOM 1410 C C . LYS A 1 177 ? -24.104 -4.814 19.920 1.00 89.06 177 LYS A C 1
ATOM 1412 O O . LYS A 1 177 ? -24.640 -5.736 20.521 1.00 89.06 177 LYS A O 1
ATOM 1417 N N . GLN A 1 178 ? -23.269 -3.966 20.519 1.00 87.06 178 GLN A N 1
ATOM 1418 C CA . GLN A 1 178 ? -22.966 -4.038 21.950 1.00 87.06 178 GLN A CA 1
ATOM 1419 C C . GLN A 1 178 ? -24.177 -3.685 22.821 1.00 87.06 178 GLN A C 1
ATOM 1421 O O . GLN A 1 178 ? -24.382 -4.327 23.846 1.00 87.06 178 GLN A O 1
ATOM 1426 N N . ARG A 1 179 ? -25.006 -2.713 22.414 1.00 83.56 179 ARG A N 1
ATOM 1427 C CA . ARG A 1 179 ? -26.272 -2.404 23.099 1.00 83.56 179 ARG A CA 1
ATOM 1428 C C . ARG A 1 179 ? -27.259 -3.566 23.036 1.00 83.56 179 ARG A C 1
ATOM 1430 O O . ARG A 1 179 ? -27.869 -3.854 24.050 1.00 83.56 179 ARG A O 1
ATOM 1437 N N . ARG A 1 180 ? -27.386 -4.238 21.887 1.00 82.44 180 ARG A N 1
ATOM 1438 C CA . ARG A 1 180 ? -28.262 -5.413 21.717 1.00 82.44 180 ARG A CA 1
ATOM 1439 C C . ARG A 1 180 ? -27.754 -6.644 22.476 1.00 82.44 180 ARG A C 1
ATOM 1441 O O . ARG A 1 180 ? -28.557 -7.428 22.955 1.00 82.44 180 ARG A O 1
ATOM 1448 N N . LYS A 1 181 ? -26.429 -6.824 22.566 1.00 80.75 181 LYS A N 1
ATOM 1449 C CA . LYS A 1 181 ? -25.794 -7.928 23.311 1.00 80.75 181 LYS A CA 1
ATOM 1450 C C . LYS A 1 181 ? -25.830 -7.741 24.822 1.00 80.75 181 LYS A C 1
ATOM 1452 O O . LYS A 1 181 ? -25.809 -8.726 25.547 1.00 80.75 181 LYS A O 1
ATOM 1457 N N . LYS A 1 182 ? -25.818 -6.497 25.301 1.00 77.88 182 LYS A N 1
ATOM 1458 C CA . LYS A 1 182 ? -26.106 -6.225 26.704 1.00 77.88 182 LYS A CA 1
ATOM 1459 C C . LYS A 1 182 ? -27.579 -6.530 26.920 1.00 77.88 182 LYS A C 1
ATOM 1461 O O . LYS A 1 182 ? -28.429 -5.821 26.391 1.00 77.88 182 LYS A O 1
ATOM 1466 N N . GLU A 1 183 ? -27.861 -7.567 27.698 1.00 67.25 183 GLU A N 1
ATOM 1467 C CA . GLU A 1 183 ? -29.185 -7.762 28.273 1.00 67.25 183 GLU A CA 1
ATOM 1468 C C . GLU A 1 183 ? -29.618 -6.433 28.897 1.00 67.25 183 GLU A C 1
ATOM 1470 O O . GLU A 1 183 ? -28.886 -5.829 29.695 1.00 67.25 183 GLU A O 1
ATOM 1475 N N . GLN A 1 184 ? -30.764 -5.916 28.458 1.00 68.25 184 GLN A N 1
ATOM 1476 C CA . GLN A 1 184 ? -31.352 -4.764 29.116 1.00 68.25 184 GLN A CA 1
ATOM 1477 C C . GLN A 1 184 ? -31.746 -5.235 30.513 1.00 68.25 184 GLN A C 1
ATOM 1479 O O . GLN A 1 184 ? -32.731 -5.951 30.667 1.00 68.25 184 GLN A O 1
ATOM 1484 N N . LEU A 1 185 ? -30.939 -4.877 31.518 1.00 69.25 185 LEU A N 1
ATOM 1485 C CA . LEU A 1 185 ? -31.309 -5.045 32.921 1.00 69.25 185 LEU A CA 1
ATOM 1486 C C . LEU A 1 185 ? -32.721 -4.487 33.082 1.00 69.25 185 LEU A C 1
ATOM 1488 O O . LEU A 1 185 ? -32.976 -3.342 32.688 1.00 69.25 185 LEU A O 1
ATOM 1492 N N . SER A 1 186 ? -33.627 -5.287 33.646 1.00 75.81 186 SER A N 1
ATOM 1493 C CA . SER A 1 186 ? -34.958 -4.795 33.978 1.00 75.81 186 SER A CA 1
ATOM 1494 C C . SER A 1 186 ? -34.819 -3.550 34.860 1.00 75.81 186 SER A C 1
ATOM 1496 O O . SER A 1 186 ? -33.816 -3.372 35.563 1.00 75.81 186 SER A O 1
ATOM 1498 N N . ARG A 1 187 ? -35.816 -2.659 34.857 1.00 78.06 187 ARG A N 1
ATOM 1499 C CA . ARG A 1 187 ? -35.766 -1.455 35.704 1.00 78.06 187 ARG A CA 1
ATOM 1500 C C . ARG A 1 187 ? -35.517 -1.812 37.176 1.00 78.06 187 ARG A C 1
ATOM 1502 O O . ARG A 1 187 ? -34.787 -1.093 37.852 1.00 78.06 187 ARG A O 1
ATOM 1509 N N . ALA A 1 188 ? -36.057 -2.937 37.641 1.00 81.38 188 ALA A N 1
ATOM 1510 C CA . ALA A 1 188 ? -35.824 -3.453 38.984 1.00 81.38 188 ALA A CA 1
ATOM 1511 C C . ALA A 1 188 ? -34.358 -3.871 39.208 1.00 81.38 188 ALA A C 1
ATOM 1513 O O . ALA A 1 188 ? -33.756 -3.467 40.202 1.00 81.38 188 ALA A O 1
ATOM 1514 N N . ASP A 1 189 ? -33.751 -4.611 38.278 1.00 83.00 189 ASP A N 1
ATOM 1515 C CA . ASP A 1 189 ? -32.353 -5.054 38.405 1.00 83.00 189 ASP A CA 1
ATOM 1516 C C . ASP A 1 189 ? -31.364 -3.893 38.278 1.00 83.00 189 ASP A C 1
ATOM 1518 O O . ASP A 1 189 ? -30.347 -3.842 38.974 1.00 83.00 189 ASP A O 1
ATOM 1522 N N . TYR A 1 190 ? -31.687 -2.908 37.437 1.00 82.88 190 TYR A N 1
ATOM 1523 C CA . TYR A 1 190 ? -30.940 -1.660 37.361 1.00 82.88 190 TYR A CA 1
ATOM 1524 C C . TYR A 1 190 ? -30.983 -0.902 38.694 1.00 82.88 190 TYR A C 1
ATOM 1526 O O . TYR A 1 190 ? -29.933 -0.497 39.194 1.00 82.88 190 TYR A O 1
ATOM 1534 N N . LEU A 1 191 ? -32.165 -0.751 39.303 1.00 84.94 191 LEU A N 1
ATOM 1535 C CA . LEU A 1 191 ? -32.311 -0.085 40.600 1.00 84.94 191 LEU A CA 1
ATOM 1536 C C . LEU A 1 191 ? -31.573 -0.832 41.719 1.00 84.94 191 LEU A C 1
ATOM 1538 O O . LEU A 1 191 ? -30.875 -0.186 42.495 1.00 84.94 191 LEU A O 1
ATOM 1542 N N . LYS A 1 192 ? -31.624 -2.173 41.752 1.00 84.12 192 LYS A N 1
ATOM 1543 C CA . LYS A 1 192 ? -30.829 -2.992 42.691 1.00 84.12 192 LYS A CA 1
ATOM 1544 C C . LYS A 1 192 ? -29.329 -2.746 42.530 1.00 84.12 192 LYS A C 1
ATOM 1546 O O . LYS A 1 192 ? -28.619 -2.536 43.512 1.00 84.12 192 LYS A O 1
ATOM 1551 N N . LYS A 1 193 ? -28.838 -2.709 41.288 1.00 83.75 193 LYS A N 1
ATOM 1552 C CA . LYS A 1 193 ? -27.435 -2.395 41.000 1.00 83.75 193 LYS A CA 1
ATOM 1553 C C . LYS A 1 193 ? -27.068 -0.980 41.456 1.00 83.75 193 LYS A C 1
ATOM 1555 O O . LYS A 1 193 ? -26.012 -0.796 42.048 1.00 83.75 193 LYS A O 1
ATOM 1560 N N . VAL A 1 194 ? -27.923 0.016 41.225 1.00 83.38 194 VAL A N 1
ATOM 1561 C CA . VAL A 1 194 ? -27.683 1.399 41.676 1.00 83.38 194 VAL A CA 1
ATOM 1562 C C . VAL A 1 194 ? -27.688 1.507 43.204 1.00 83.38 194 VAL A C 1
ATOM 1564 O O . VAL A 1 194 ? -26.818 2.181 43.751 1.00 83.38 194 VAL A O 1
ATOM 1567 N N . ALA A 1 195 ? -28.603 0.819 43.887 1.00 80.38 195 ALA A N 1
ATOM 1568 C CA . ALA A 1 195 ? -28.648 0.760 45.348 1.00 80.38 195 ALA A CA 1
ATOM 1569 C C . ALA A 1 195 ? -27.365 0.134 45.924 1.00 80.38 195 ALA A C 1
ATOM 1571 O O . ALA A 1 195 ? -26.733 0.728 46.793 1.00 80.38 195 ALA A O 1
ATOM 1572 N N . SER A 1 196 ? -26.874 -0.966 45.335 1.00 80.81 196 SER A N 1
ATOM 1573 C CA . SER A 1 196 ? -25.606 -1.597 45.752 1.00 80.81 196 SER A CA 1
ATOM 1574 C C . SER A 1 196 ? -24.372 -0.689 45.629 1.00 80.81 196 SER A C 1
ATOM 1576 O O . SER A 1 196 ? -23.374 -0.899 46.315 1.00 80.81 196 SER A O 1
ATOM 1578 N N . LEU A 1 197 ? -24.428 0.341 44.775 1.00 84.50 197 LEU A N 1
ATOM 1579 C CA . LEU A 1 197 ? -23.355 1.329 44.618 1.00 84.50 197 LEU A CA 1
ATOM 1580 C C . LEU A 1 197 ? -23.406 2.438 45.680 1.00 84.50 197 LEU A C 1
ATOM 1582 O O . LEU A 1 197 ? -22.449 3.205 45.789 1.00 84.50 197 LEU A O 1
ATOM 1586 N N . LYS A 1 198 ? -24.501 2.540 46.447 1.00 88.25 198 LYS A N 1
ATOM 1587 C CA . LYS A 1 198 ? -24.725 3.567 47.475 1.00 88.25 198 LYS A CA 1
ATOM 1588 C C . LYS A 1 198 ? -25.192 2.964 48.814 1.00 88.25 198 LYS A C 1
ATOM 1590 O O . LYS A 1 198 ? -26.213 3.397 49.345 1.00 88.25 198 LYS A O 1
ATOM 1595 N N . PRO A 1 199 ? -24.427 2.030 49.409 1.00 88.69 199 PRO A N 1
ATOM 1596 C CA . PRO A 1 199 ? -24.819 1.331 50.640 1.00 88.69 199 PRO A CA 1
ATOM 1597 C C . PRO A 1 199 ? -25.045 2.262 51.844 1.00 88.69 199 PRO A C 1
ATOM 1599 O O . PRO A 1 199 ? -25.780 1.931 52.764 1.00 88.69 199 PRO A O 1
ATOM 1602 N N . TRP A 1 200 ? -24.457 3.462 51.840 1.00 91.56 200 TRP A N 1
ATOM 1603 C CA . TRP A 1 200 ? -24.655 4.453 52.902 1.00 91.56 200 TRP A CA 1
ATOM 1604 C C . TRP A 1 200 ? -26.087 4.987 52.996 1.00 91.56 200 TRP A C 1
ATOM 1606 O O . TRP A 1 200 ? -26.482 5.440 54.066 1.00 91.56 200 TRP A O 1
ATOM 1616 N N . ILE A 1 201 ? -26.856 4.935 51.903 1.00 88.50 201 ILE A N 1
ATOM 1617 C CA . ILE A 1 201 ? -28.274 5.311 51.917 1.00 88.50 201 ILE A CA 1
ATOM 1618 C C . ILE A 1 201 ? -29.062 4.303 52.760 1.00 88.50 201 ILE A C 1
ATOM 1620 O O . ILE A 1 201 ? -29.838 4.723 53.614 1.00 88.50 201 ILE A O 1
ATOM 1624 N N . ASP A 1 202 ? -28.798 3.006 52.584 1.00 84.88 202 ASP A N 1
ATOM 1625 C CA . ASP A 1 202 ? -29.447 1.932 53.348 1.00 84.88 202 ASP A CA 1
ATOM 1626 C C . ASP A 1 202 ? -29.027 1.955 54.827 1.00 84.88 202 ASP A C 1
ATOM 1628 O O . ASP A 1 202 ? -29.835 1.712 55.717 1.00 84.88 202 ASP A O 1
ATOM 1632 N N . GLU A 1 203 ? -27.771 2.314 55.108 1.00 88.94 203 GLU A N 1
ATOM 1633 C CA . GLU A 1 203 ? -27.264 2.502 56.475 1.00 88.94 203 GLU A CA 1
ATOM 1634 C C . GLU A 1 203 ? -27.733 3.818 57.132 1.00 88.94 203 GLU A C 1
ATOM 1636 O O . GLU A 1 203 ? -27.392 4.078 58.288 1.00 88.94 203 GLU A O 1
ATOM 1641 N N . GLY A 1 204 ? -28.472 4.674 56.415 1.00 92.31 204 GLY A N 1
ATOM 1642 C CA . GLY A 1 204 ? -28.977 5.947 56.939 1.00 92.31 204 GLY A CA 1
ATOM 1643 C C . GLY A 1 204 ? -27.884 6.965 57.284 1.00 92.31 204 GLY A C 1
ATOM 1644 O O . GLY A 1 204 ? -28.082 7.827 58.141 1.00 92.31 204 GLY A O 1
ATOM 1645 N N . ILE A 1 205 ? -26.709 6.882 56.650 1.00 93.12 205 ILE A N 1
ATOM 1646 C CA . ILE A 1 205 ? -25.562 7.757 56.927 1.00 93.12 205 ILE A CA 1
ATOM 1647 C C . ILE A 1 205 ? -25.078 8.487 55.674 1.00 93.12 205 ILE A C 1
ATOM 1649 O O . ILE A 1 205 ? -25.303 8.082 54.538 1.00 93.12 205 ILE A O 1
ATOM 1653 N N . SER A 1 206 ? -24.341 9.583 55.869 1.00 94.00 206 SER A N 1
ATOM 1654 C CA . SER A 1 206 ? -23.712 10.268 54.737 1.00 94.00 206 SER A CA 1
ATOM 1655 C C . SER A 1 206 ? -22.628 9.397 54.082 1.00 94.00 206 SER A C 1
ATOM 1657 O O . SER A 1 206 ? -21.888 8.677 54.763 1.00 94.00 206 SER A O 1
ATOM 1659 N N . GLU A 1 207 ? -22.457 9.537 52.764 1.00 92.56 207 GLU A N 1
ATOM 1660 C CA . GLU A 1 207 ? -21.389 8.874 51.999 1.00 92.56 207 GLU A CA 1
ATOM 1661 C C . GLU A 1 207 ? -20.003 9.101 52.621 1.00 92.56 207 GLU A C 1
ATOM 1663 O O . GLU A 1 207 ? -19.178 8.188 52.719 1.00 92.56 207 GLU A O 1
ATOM 1668 N N . ARG A 1 208 ? -19.752 10.330 53.088 1.00 93.25 208 ARG A N 1
ATOM 1669 C CA . ARG A 1 208 ? -18.497 10.719 53.739 1.00 93.25 208 ARG A CA 1
ATOM 1670 C C . ARG A 1 208 ? -18.252 9.898 55.002 1.00 93.25 208 ARG A C 1
ATOM 1672 O O . ARG A 1 208 ? -17.137 9.417 55.211 1.00 93.25 208 ARG A O 1
ATOM 1679 N N . THR A 1 209 ? -19.288 9.717 55.820 1.00 94.56 209 THR A N 1
ATOM 1680 C CA . THR A 1 209 ? -19.236 8.921 57.053 1.00 94.56 209 THR A CA 1
ATOM 1681 C C . THR A 1 209 ? -18.963 7.453 56.744 1.00 94.56 209 THR A C 1
ATOM 1683 O O . THR A 1 209 ? -18.075 6.858 57.357 1.00 94.56 209 THR A O 1
ATOM 1686 N N . TRP A 1 210 ? -19.657 6.888 55.756 1.00 94.75 210 TRP A N 1
ATOM 1687 C CA . TRP A 1 210 ? -19.480 5.497 55.336 1.00 94.75 210 TRP A CA 1
ATOM 1688 C C . TRP A 1 210 ? -18.062 5.217 54.827 1.00 94.75 210 TRP A C 1
ATOM 1690 O O . TRP A 1 210 ? -17.375 4.315 55.314 1.00 94.75 210 TRP A O 1
ATOM 1700 N N . ARG A 1 211 ? -17.554 6.060 53.915 1.00 92.44 211 ARG A N 1
ATOM 1701 C CA . ARG A 1 211 ? -16.181 5.942 53.398 1.00 92.44 211 ARG A CA 1
ATOM 1702 C C . ARG A 1 211 ? -15.134 6.106 54.508 1.00 92.44 211 ARG A C 1
ATOM 1704 O O . ARG A 1 211 ? -14.115 5.415 54.480 1.00 92.44 211 ARG A O 1
ATOM 1711 N N . ARG A 1 212 ? -15.376 6.977 55.501 1.00 92.31 212 ARG A N 1
ATOM 1712 C CA . ARG A 1 212 ? -14.508 7.131 56.686 1.00 92.31 212 ARG A CA 1
ATOM 1713 C C . ARG A 1 212 ? -14.482 5.857 57.536 1.00 92.31 212 ARG A C 1
ATOM 1715 O O . ARG A 1 212 ? 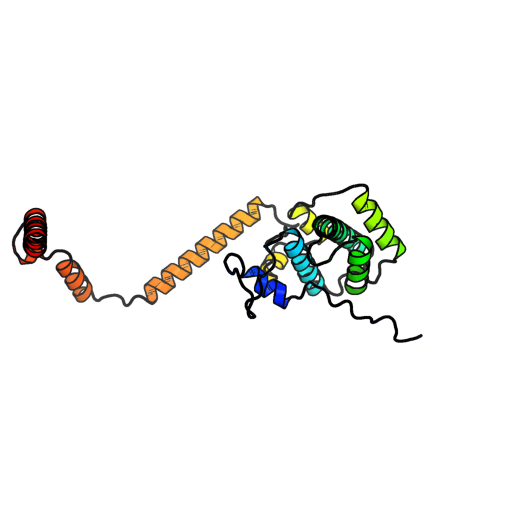-13.397 5.412 57.894 1.00 92.31 212 ARG A O 1
ATOM 1722 N N . ARG A 1 213 ? -15.639 5.231 57.794 1.00 93.00 213 ARG A N 1
ATOM 1723 C CA . ARG A 1 213 ? -15.729 3.943 58.514 1.00 93.00 213 ARG A CA 1
ATOM 1724 C C . ARG A 1 213 ? -14.961 2.835 57.792 1.00 93.00 213 ARG A C 1
ATOM 1726 O O . ARG A 1 213 ? -14.129 2.182 58.411 1.00 93.00 213 ARG A O 1
ATOM 1733 N N . LYS A 1 214 ? -15.153 2.684 56.475 1.00 91.06 214 LYS A N 1
ATOM 1734 C CA . LYS A 1 214 ? -14.405 1.714 55.647 1.00 91.06 214 LYS A CA 1
ATOM 1735 C C . LYS A 1 214 ? -12.894 1.940 55.692 1.00 91.06 214 LYS A C 1
ATOM 1737 O O . LYS A 1 214 ? -12.141 0.975 55.770 1.00 91.06 214 LYS A O 1
ATOM 1742 N N . ARG A 1 215 ? -12.442 3.198 55.650 1.00 88.81 215 ARG A N 1
ATOM 1743 C CA . ARG A 1 215 ? -11.016 3.541 55.750 1.00 88.81 215 ARG A CA 1
ATOM 1744 C C . ARG A 1 215 ? -10.441 3.161 57.114 1.00 88.81 215 ARG A C 1
ATOM 1746 O O . ARG A 1 215 ? -9.409 2.506 57.151 1.00 88.81 215 ARG A O 1
ATOM 1753 N N . ASN A 1 216 ? -11.120 3.518 58.201 1.00 88.88 216 ASN A N 1
ATOM 1754 C CA . ASN A 1 216 ? -10.673 3.199 59.558 1.00 88.88 216 ASN A CA 1
ATOM 1755 C C . ASN A 1 216 ? -10.655 1.685 59.807 1.00 88.88 216 ASN A C 1
ATOM 1757 O O . ASN A 1 216 ? -9.684 1.179 60.351 1.00 88.88 216 ASN A O 1
ATOM 1761 N N . ALA A 1 217 ? -11.671 0.956 59.330 1.00 86.50 217 ALA A N 1
ATOM 1762 C CA . ALA A 1 217 ? -11.704 -0.505 59.392 1.00 86.50 217 ALA A CA 1
ATOM 1763 C C . ALA A 1 217 ? -10.551 -1.148 58.603 1.00 86.50 217 ALA A C 1
ATOM 1765 O O . ALA A 1 217 ? -9.972 -2.129 59.051 1.00 86.50 217 ALA A O 1
ATOM 1766 N N . LYS A 1 218 ? -10.177 -0.580 57.448 1.00 85.25 218 LYS A N 1
ATOM 1767 C CA . LYS A 1 218 ? -9.025 -1.052 56.665 1.00 85.25 218 LYS A CA 1
ATOM 1768 C C . LYS A 1 218 ? -7.689 -0.785 57.368 1.00 85.25 218 LYS A C 1
ATOM 1770 O O . LYS A 1 218 ? -6.800 -1.613 57.264 1.00 85.25 218 LYS A O 1
ATOM 1775 N N . ILE A 1 219 ? -7.553 0.353 58.053 1.00 82.94 219 ILE A N 1
ATOM 1776 C CA . ILE A 1 219 ? -6.357 0.694 58.842 1.00 82.94 219 ILE A CA 1
ATOM 1777 C C . ILE A 1 219 ? -6.228 -0.250 60.045 1.00 82.94 219 ILE A C 1
ATOM 1779 O O . ILE A 1 219 ? -5.154 -0.786 60.269 1.00 82.94 219 ILE A O 1
ATOM 1783 N N . LEU A 1 220 ? -7.331 -0.511 60.753 1.00 74.81 220 LEU A N 1
ATOM 1784 C CA . LEU A 1 220 ? -7.385 -1.441 61.888 1.00 74.81 220 LEU A CA 1
ATOM 1785 C C . LEU A 1 220 ? -7.155 -2.908 61.502 1.00 74.81 220 LEU A C 1
ATOM 1787 O O . LEU A 1 220 ? -6.738 -3.686 62.341 1.00 74.81 220 LEU A O 1
ATOM 1791 N N . ALA A 1 221 ? -7.457 -3.298 60.262 1.00 70.94 221 ALA A N 1
ATOM 1792 C CA . ALA A 1 221 ? -7.206 -4.651 59.762 1.00 70.94 221 ALA A CA 1
ATOM 1793 C C . ALA A 1 221 ? -5.799 -4.830 59.157 1.00 70.94 221 ALA A C 1
ATOM 1795 O O . ALA A 1 221 ? -5.446 -5.939 58.765 1.00 70.94 221 ALA A O 1
ATOM 1796 N N . ALA A 1 222 ? -5.039 -3.743 58.994 1.00 68.62 222 ALA A N 1
ATOM 1797 C CA . ALA A 1 222 ? -3.709 -3.742 58.383 1.00 68.62 222 ALA A CA 1
ATOM 1798 C C . ALA A 1 222 ? -2.575 -3.436 59.378 1.00 68.62 222 ALA A C 1
ATOM 1800 O O . ALA A 1 222 ? -1.414 -3.451 58.971 1.00 68.62 222 ALA A O 1
ATOM 1801 N N . GLY A 1 223 ? -2.908 -3.132 60.634 1.00 53.97 223 GLY A N 1
ATOM 1802 C CA . GLY A 1 223 ? -1.983 -3.021 61.764 1.00 53.97 223 GLY A CA 1
ATOM 1803 C C . GLY A 1 223 ? -2.295 -4.095 62.788 1.00 53.97 223 GLY A C 1
ATOM 1804 O O . GLY A 1 223 ? -1.345 -4.491 63.491 1.00 53.97 223 GLY A O 1
#